Protein AF-A0A9D5THK0-F1 (afdb_monomer_lite)

Radius of gyration: 25.22 Å; chains: 1; bounding box: 53×52×75 Å

Secondary structure (DSSP, 8-state):
-HHHHHHHHHHHHHHHHHHHHHHHHHHHTT--SGGGGHHHHHHHHHHHHHHHHHHHHHHHH-TTT----HHHHHHHHHHHHHHHHHHHHHHHHHSGGGGGGHHHHHTTTTHHHHHHHHHHHHHHHHHHHH----HHHHHHHHHHHHHHHHHHHHHHHHH-TT-S--------HHHHHHHTT---HHHHHHHHHHTTTHHHHHHHHHHHHHHTT-TTSPPPPHHHHHHHHHHSTTHHHHHHHHHHHHHHHHHHHTT----HHHHHHHHHHH-TTHHHHHHHHHHHHHHHHHHHT--

Structure (mmCIF, N/CA/C/O backbone):
data_AF-A0A9D5THK0-F1
#
_entry.id   AF-A0A9D5THK0-F1
#
loop_
_atom_site.group_PDB
_atom_site.id
_atom_site.type_symbol
_atom_site.label_atom_id
_atom_site.label_alt_id
_atom_site.label_comp_id
_atom_site.label_asym_id
_atom_site.label_entity_id
_atom_site.label_seq_id
_atom_site.pdbx_PDB_ins_code
_atom_site.Cartn_x
_atom_site.Cartn_y
_atom_site.Cartn_z
_atom_site.occupancy
_atom_site.B_iso_or_equiv
_atom_site.auth_seq_id
_atom_site.auth_comp_id
_atom_site.auth_asym_id
_atom_site.auth_atom_id
_atom_site.pdbx_PDB_model_num
ATOM 1 N N . MET A 1 1 ? 13.108 4.521 -34.875 1.00 54.56 1 MET A N 1
ATOM 2 C CA . MET A 1 1 ? 13.861 4.099 -33.672 1.00 54.56 1 MET A CA 1
ATOM 3 C C . MET A 1 1 ? 13.001 4.170 -32.407 1.00 54.56 1 MET A C 1
ATOM 5 O O . MET A 1 1 ? 12.789 3.130 -31.804 1.00 54.56 1 MET A O 1
ATOM 9 N N . VAL A 1 2 ? 12.388 5.316 -32.071 1.00 54.50 2 VAL A N 1
ATOM 10 C CA . VAL A 1 2 ? 11.463 5.472 -30.917 1.00 54.50 2 VAL A CA 1
ATOM 11 C C . VAL A 1 2 ? 10.305 4.452 -30.901 1.00 54.50 2 VAL A C 1
ATOM 13 O O . VAL A 1 2 ? 10.027 3.862 -29.862 1.00 54.50 2 VAL A O 1
ATOM 16 N N . MET A 1 3 ? 9.694 4.150 -32.057 1.00 49.72 3 MET A N 1
ATOM 17 C CA . MET A 1 3 ? 8.620 3.142 -32.155 1.00 49.72 3 MET A CA 1
ATOM 18 C C . MET A 1 3 ? 9.043 1.727 -31.713 1.00 49.72 3 MET A C 1
ATOM 20 O O . MET A 1 3 ? 8.230 1.003 -31.149 1.00 49.72 3 MET A O 1
ATOM 24 N N . VAL A 1 4 ? 10.308 1.336 -31.916 1.00 59.03 4 VAL A N 1
ATOM 25 C CA . VAL A 1 4 ? 10.814 0.008 -31.515 1.00 59.03 4 VAL A CA 1
ATOM 26 C C . VAL A 1 4 ? 10.937 -0.087 -29.993 1.00 59.03 4 VAL A C 1
ATOM 28 O O . VAL A 1 4 ? 10.596 -1.115 -29.416 1.00 59.03 4 VAL A O 1
ATOM 31 N N . TYR A 1 5 ? 11.352 0.995 -29.329 1.00 56.53 5 TYR A N 1
ATOM 32 C CA . TYR A 1 5 ? 11.448 1.037 -27.868 1.00 56.53 5 TYR A CA 1
ATOM 33 C C . TYR A 1 5 ? 10.076 1.100 -27.190 1.00 56.53 5 TYR A C 1
ATOM 35 O O . TYR A 1 5 ? 9.862 0.401 -26.203 1.00 56.53 5 TYR A O 1
ATOM 43 N N . LEU A 1 6 ? 9.123 1.853 -27.753 1.00 57.19 6 LEU A N 1
ATOM 44 C CA . LEU A 1 6 ? 7.732 1.854 -27.278 1.00 57.19 6 LEU A CA 1
ATOM 45 C C . LEU A 1 6 ? 7.084 0.469 -27.431 1.00 57.19 6 LEU A C 1
ATOM 47 O O . LEU A 1 6 ? 6.400 -0.002 -26.523 1.00 57.19 6 LEU A O 1
ATOM 51 N N . PHE A 1 7 ? 7.353 -0.220 -28.544 1.00 55.78 7 PHE A N 1
ATOM 52 C CA . PHE A 1 7 ? 6.890 -1.589 -28.765 1.00 55.78 7 PHE A CA 1
ATOM 53 C C . PHE A 1 7 ? 7.523 -2.582 -27.776 1.00 55.78 7 PHE A C 1
ATOM 55 O O . PHE A 1 7 ? 6.827 -3.427 -27.219 1.00 55.78 7 PHE A O 1
ATOM 62 N N . GLN A 1 8 ? 8.821 -2.459 -27.485 1.00 58.62 8 GLN A N 1
ATOM 63 C CA . GLN A 1 8 ? 9.485 -3.303 -26.486 1.00 58.62 8 GLN A CA 1
ATOM 64 C C . GLN A 1 8 ? 8.979 -3.066 -25.057 1.00 58.62 8 GLN A C 1
ATOM 66 O O . GLN A 1 8 ? 8.838 -4.039 -24.318 1.00 58.62 8 GLN A O 1
ATOM 71 N N . PHE A 1 9 ? 8.668 -1.819 -24.687 1.00 62.22 9 PHE A N 1
ATOM 72 C CA . PHE A 1 9 ? 8.036 -1.494 -23.402 1.00 62.22 9 PHE A CA 1
ATOM 73 C C . PHE A 1 9 ? 6.622 -2.085 -23.312 1.00 62.22 9 PHE A C 1
ATOM 75 O O . PHE A 1 9 ? 6.209 -2.582 -22.273 1.00 62.22 9 PHE A O 1
ATOM 82 N N . SER A 1 10 ? 5.887 -2.134 -24.427 1.00 72.19 10 SER A N 1
ATOM 83 C CA . SER A 1 10 ? 4.596 -2.828 -24.462 1.00 72.19 10 SER A CA 1
ATOM 84 C C . SER A 1 10 ? 4.741 -4.326 -24.161 1.00 72.19 10 SER A C 1
ATOM 86 O O . SER A 1 10 ? 3.952 -4.869 -23.392 1.00 72.19 10 SER A O 1
ATOM 88 N N . VAL A 1 11 ? 5.763 -4.997 -24.705 1.00 81.31 11 VAL A N 1
ATOM 89 C CA . VAL A 1 11 ? 5.981 -6.437 -24.478 1.00 81.31 11 VAL A CA 1
ATOM 90 C C . VAL A 1 11 ? 6.329 -6.749 -23.017 1.00 81.31 11 VAL A C 1
ATOM 92 O O . VAL A 1 11 ? 5.812 -7.733 -22.484 1.00 81.31 11 VAL A O 1
ATOM 95 N N . SER A 1 12 ? 7.161 -5.940 -22.348 1.00 83.56 12 SER A N 1
ATOM 96 C CA . SER A 1 12 ? 7.488 -6.169 -20.931 1.00 83.56 12 SER A CA 1
ATOM 97 C C . SER A 1 12 ? 6.256 -6.062 -20.031 1.00 83.56 12 SER A C 1
ATOM 99 O O . SER A 1 12 ? 6.062 -6.921 -19.168 1.00 83.56 12 SER A O 1
ATOM 101 N N . GLU A 1 13 ? 5.365 -5.104 -20.291 1.00 83.75 13 GLU A N 1
ATOM 102 C CA . GLU A 1 13 ? 4.105 -4.956 -19.549 1.00 83.75 13 GLU A CA 1
ATOM 103 C C . GLU A 1 13 ? 3.165 -6.160 -19.741 1.00 83.75 13 GLU A C 1
ATOM 105 O O . GLU A 1 13 ? 2.565 -6.636 -18.775 1.00 83.75 13 GLU A O 1
ATOM 110 N N . TRP A 1 14 ? 3.077 -6.724 -20.952 1.00 87.00 14 TRP A N 1
ATOM 111 C CA . TRP A 1 14 ? 2.282 -7.938 -21.198 1.00 87.00 14 TRP A CA 1
ATOM 112 C C . TRP A 1 14 ? 2.839 -9.167 -20.470 1.00 87.00 14 TRP A C 1
ATOM 114 O O . TRP A 1 14 ? 2.074 -9.951 -19.901 1.00 87.00 14 TRP A O 1
ATOM 124 N N . ILE A 1 15 ? 4.166 -9.334 -20.446 1.00 90.19 15 ILE A N 1
ATOM 125 C CA . ILE A 1 15 ? 4.815 -10.429 -19.705 1.00 90.19 15 ILE A CA 1
ATOM 126 C C . ILE A 1 15 ? 4.585 -10.253 -18.200 1.00 90.19 15 ILE A C 1
ATOM 128 O O . ILE A 1 15 ? 4.289 -11.222 -17.494 1.00 90.19 15 ILE A O 1
ATOM 132 N N . LEU A 1 16 ? 4.679 -9.020 -17.702 1.00 88.50 16 LEU A N 1
ATOM 133 C CA . LEU A 1 16 ? 4.430 -8.709 -16.300 1.00 88.50 16 LEU A CA 1
ATOM 134 C C . LEU A 1 16 ? 2.967 -8.973 -15.913 1.00 88.50 16 LEU A C 1
ATOM 136 O O . LEU A 1 16 ? 2.706 -9.570 -14.867 1.00 88.50 16 LEU A O 1
ATOM 140 N N . LEU A 1 17 ? 2.017 -8.599 -16.773 1.00 88.81 17 LEU A N 1
ATOM 141 C CA . LEU A 1 17 ? 0.603 -8.917 -16.591 1.00 88.81 17 LEU A CA 1
ATOM 142 C C . LEU A 1 17 ? 0.386 -10.432 -16.502 1.00 88.81 17 LEU A C 1
ATOM 144 O O . LEU A 1 17 ? -0.287 -10.899 -15.583 1.00 88.81 17 LEU A O 1
ATOM 148 N N . ALA A 1 18 ? 1.000 -11.209 -17.398 1.00 90.69 18 ALA A N 1
ATOM 149 C CA . ALA A 1 18 ? 0.927 -12.668 -17.355 1.00 90.69 18 ALA A CA 1
ATOM 150 C C . ALA A 1 18 ? 1.492 -13.236 -16.038 1.00 90.69 18 ALA A C 1
ATOM 152 O O . ALA A 1 18 ? 0.895 -14.141 -15.448 1.00 90.69 18 ALA A O 1
ATOM 153 N N . ALA A 1 19 ? 2.592 -12.672 -15.528 1.00 91.81 19 ALA A N 1
ATOM 154 C CA . ALA A 1 19 ? 3.149 -13.048 -14.231 1.00 91.81 19 ALA A CA 1
ATOM 155 C C . ALA A 1 19 ? 2.190 -12.731 -13.069 1.00 91.81 19 ALA A C 1
ATOM 157 O O . ALA A 1 19 ? 1.990 -13.582 -12.200 1.00 91.81 19 ALA A O 1
ATOM 158 N N . TYR A 1 20 ? 1.538 -11.563 -13.058 1.00 89.94 20 TYR A N 1
ATOM 159 C CA . TYR A 1 20 ? 0.539 -11.237 -12.033 1.00 89.94 20 TYR A CA 1
ATOM 160 C C . TYR A 1 20 ? -0.684 -12.144 -12.086 1.00 89.94 20 TYR A C 1
ATOM 162 O O . TYR A 1 20 ? -1.153 -12.592 -11.039 1.00 89.94 20 TYR A O 1
ATOM 170 N N . VAL A 1 21 ? -1.177 -12.454 -13.286 1.00 90.25 21 VAL A N 1
ATOM 171 C CA . VAL A 1 21 ? -2.283 -13.401 -13.466 1.00 90.25 21 VAL A CA 1
ATOM 172 C C . VAL A 1 21 ? -1.891 -14.770 -12.915 1.00 90.25 21 VAL A C 1
ATOM 174 O O . VAL A 1 21 ? -2.656 -15.362 -12.155 1.00 90.25 21 VAL A O 1
ATOM 177 N N . ALA A 1 22 ? -0.679 -15.249 -13.203 1.00 90.69 22 ALA A N 1
ATOM 178 C CA . ALA A 1 22 ? -0.185 -16.504 -12.647 1.00 90.69 22 ALA A CA 1
ATOM 179 C C . ALA A 1 22 ? -0.112 -16.475 -11.107 1.00 90.69 22 ALA A C 1
ATOM 181 O O . ALA A 1 22 ? -0.574 -17.417 -10.461 1.00 90.69 22 ALA A O 1
ATOM 182 N N . ILE A 1 23 ? 0.397 -15.390 -10.505 1.00 90.38 23 ILE A N 1
ATOM 183 C CA . ILE A 1 23 ? 0.421 -15.210 -9.039 1.00 90.38 23 ILE A CA 1
ATOM 184 C C . ILE A 1 23 ? -1.000 -15.252 -8.468 1.00 90.38 23 ILE A C 1
ATOM 186 O O . ILE A 1 23 ? -1.249 -15.964 -7.494 1.00 90.38 23 ILE A O 1
ATOM 190 N N . ALA A 1 24 ? -1.943 -14.539 -9.088 1.00 87.56 24 ALA A N 1
ATOM 191 C CA . ALA A 1 24 ? -3.339 -14.515 -8.662 1.00 87.56 24 ALA A CA 1
ATOM 192 C C . ALA A 1 24 ? -3.985 -15.908 -8.735 1.00 87.56 24 ALA A C 1
ATOM 194 O O . ALA A 1 24 ? -4.657 -16.326 -7.791 1.00 87.56 24 ALA A O 1
ATOM 195 N N . VAL A 1 25 ? -3.728 -16.668 -9.804 1.00 88.19 25 VAL A N 1
ATOM 196 C CA . VAL A 1 25 ? -4.203 -18.053 -9.945 1.00 88.19 25 VAL A CA 1
ATOM 197 C C . VAL A 1 25 ? -3.641 -18.939 -8.832 1.00 88.19 25 VAL A C 1
ATOM 199 O O . VAL A 1 25 ? -4.401 -19.662 -8.185 1.00 88.19 25 VAL A O 1
ATOM 202 N N . PHE A 1 26 ? -2.338 -18.864 -8.542 1.00 87.62 26 PHE A N 1
ATOM 203 C CA . PHE A 1 26 ? -1.749 -19.618 -7.427 1.00 87.62 26 PHE A CA 1
ATOM 204 C C . PHE A 1 26 ? -2.341 -19.219 -6.069 1.00 87.62 26 PHE A C 1
ATOM 206 O O . PHE A 1 26 ? -2.563 -20.093 -5.223 1.00 87.62 26 PHE A O 1
ATOM 213 N N . ALA A 1 27 ? -2.649 -17.933 -5.878 1.00 84.75 27 ALA A N 1
ATOM 214 C CA . ALA A 1 27 ? -3.290 -17.428 -4.670 1.00 84.75 27 ALA A CA 1
ATOM 215 C C . ALA A 1 27 ? -4.709 -17.971 -4.477 1.00 84.75 27 ALA A C 1
ATOM 217 O O . ALA A 1 27 ? -5.031 -18.455 -3.387 1.00 84.75 27 ALA A O 1
ATOM 218 N N . ILE A 1 28 ? -5.520 -17.976 -5.537 1.00 85.81 28 ILE A N 1
ATOM 219 C CA . ILE A 1 28 ? -6.891 -18.510 -5.529 1.00 85.81 28 ILE A CA 1
ATOM 220 C C . ILE A 1 28 ? -6.884 -20.021 -5.280 1.00 85.81 28 ILE A C 1
ATOM 222 O O . ILE A 1 28 ? -7.633 -20.519 -4.439 1.00 85.81 28 ILE A O 1
ATOM 226 N N . LEU A 1 29 ? -5.997 -20.751 -5.959 1.00 86.06 29 LEU A N 1
ATOM 227 C CA . LEU A 1 29 ? -5.878 -22.204 -5.815 1.00 86.06 29 LEU A CA 1
ATOM 228 C C . LEU A 1 29 ? -5.220 -22.632 -4.495 1.00 86.06 29 LEU A C 1
ATOM 230 O O . LEU A 1 29 ? -5.119 -23.829 -4.229 1.00 86.06 29 LEU A O 1
ATOM 234 N N . LYS A 1 30 ? -4.731 -21.678 -3.688 1.00 82.44 30 LYS A N 1
ATOM 235 C CA . LYS A 1 30 ? -3.976 -21.910 -2.445 1.00 82.44 30 LYS A CA 1
ATOM 236 C C . LYS A 1 30 ? -2.810 -22.903 -2.614 1.00 82.44 30 LYS A C 1
ATOM 238 O O . LYS A 1 30 ? -2.399 -23.541 -1.646 1.00 82.44 30 LYS A O 1
ATOM 243 N N . LYS A 1 31 ? -2.250 -23.021 -3.825 1.00 79.50 31 LYS A N 1
ATOM 244 C CA . LYS A 1 31 ? -1.121 -23.917 -4.132 1.00 79.50 31 LYS A CA 1
ATOM 245 C C . LYS A 1 31 ? 0.197 -23.246 -3.743 1.00 79.50 31 LYS A C 1
ATOM 247 O O . LYS A 1 31 ? 0.499 -22.146 -4.202 1.00 79.50 31 LYS A O 1
ATOM 252 N N . ARG A 1 32 ? 0.983 -23.919 -2.897 1.00 75.69 32 ARG A N 1
ATOM 253 C CA . ARG A 1 32 ? 2.193 -23.374 -2.252 1.00 75.69 32 ARG A CA 1
ATOM 254 C C . ARG A 1 32 ? 3.381 -24.304 -2.476 1.00 75.69 32 ARG A C 1
ATOM 256 O O . ARG A 1 32 ? 3.904 -24.896 -1.539 1.00 75.69 32 ARG A O 1
ATOM 263 N N . ASN A 1 33 ? 3.754 -24.451 -3.742 1.00 82.62 33 ASN A N 1
ATOM 264 C CA . ASN A 1 33 ? 4.839 -25.331 -4.163 1.00 82.62 33 ASN A CA 1
ATOM 265 C C . ASN A 1 33 ? 6.002 -24.491 -4.699 1.00 82.62 33 ASN A C 1
ATOM 267 O O . ASN A 1 33 ? 5.841 -23.306 -4.984 1.00 82.62 33 ASN A O 1
ATOM 271 N N . VAL A 1 34 ? 7.147 -25.129 -4.941 1.00 83.88 34 VAL A N 1
ATOM 272 C CA . VAL A 1 34 ? 8.325 -24.484 -5.548 1.00 83.88 34 VAL A CA 1
ATOM 273 C C . VAL A 1 34 ? 7.976 -23.784 -6.876 1.00 83.88 34 VAL A C 1
ATOM 275 O O . VAL A 1 34 ? 8.489 -22.709 -7.168 1.00 83.88 34 VAL A O 1
ATOM 278 N N . TYR A 1 35 ? 7.019 -24.321 -7.642 1.00 86.44 35 TYR A N 1
ATOM 279 C CA . TYR A 1 35 ? 6.537 -23.719 -8.894 1.00 86.44 35 TYR A CA 1
ATOM 280 C C . TYR A 1 35 ? 5.874 -22.343 -8.722 1.00 86.44 35 TYR A C 1
ATOM 282 O O . TYR A 1 35 ? 5.870 -21.551 -9.662 1.00 86.44 35 TYR A O 1
ATOM 290 N N . THR A 1 36 ? 5.358 -22.024 -7.531 1.00 86.69 36 THR A N 1
ATOM 291 C CA . THR A 1 36 ? 4.746 -20.721 -7.233 1.00 86.69 36 THR A CA 1
ATOM 292 C C . THR A 1 36 ? 5.778 -19.587 -7.287 1.00 86.69 36 THR A C 1
ATOM 294 O O . THR A 1 36 ? 5.393 -18.440 -7.467 1.00 86.69 36 THR A O 1
ATOM 297 N N . VAL A 1 37 ? 7.082 -19.888 -7.198 1.00 90.25 37 VAL A N 1
ATOM 298 C CA . VAL A 1 37 ? 8.187 -18.912 -7.276 1.00 90.25 37 VAL A CA 1
ATOM 299 C C . VAL A 1 37 ? 8.436 -18.417 -8.708 1.00 90.25 37 VAL A C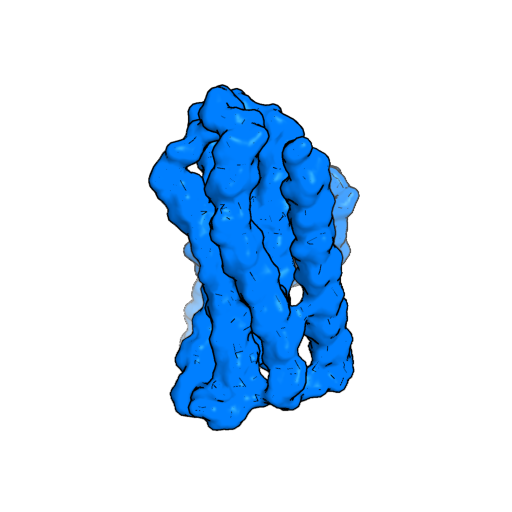 1
ATOM 301 O O . VAL A 1 37 ? 8.860 -17.279 -8.902 1.00 90.25 37 VAL A O 1
ATOM 304 N N . ILE A 1 38 ? 8.138 -19.236 -9.720 1.00 91.50 38 ILE A N 1
ATOM 305 C CA . ILE A 1 38 ? 8.418 -18.945 -11.136 1.00 91.50 38 ILE A CA 1
ATOM 306 C C . ILE A 1 38 ? 7.853 -17.588 -11.590 1.00 91.50 38 ILE A C 1
ATOM 308 O O . ILE A 1 38 ? 8.626 -16.788 -12.119 1.00 91.50 38 ILE A O 1
ATOM 312 N N . PRO A 1 39 ? 6.564 -17.257 -11.378 1.00 92.81 39 PRO A N 1
ATOM 313 C CA . PRO A 1 39 ? 6.044 -15.969 -11.828 1.00 92.81 39 PRO A CA 1
ATOM 314 C C . PRO A 1 39 ? 6.669 -14.771 -11.093 1.00 92.81 39 PRO A C 1
ATOM 316 O O . PRO A 1 39 ? 6.817 -13.710 -11.693 1.00 92.81 39 PRO A O 1
ATOM 319 N N . PHE A 1 40 ? 7.123 -14.930 -9.843 1.00 93.38 40 PHE A N 1
ATOM 320 C CA . PHE A 1 40 ? 7.887 -13.884 -9.151 1.00 93.38 40 PHE A CA 1
ATOM 321 C C . PHE A 1 40 ? 9.264 -13.675 -9.784 1.00 93.38 40 PHE A C 1
ATOM 323 O O . PHE A 1 40 ? 9.709 -12.536 -9.917 1.00 93.38 40 PHE A O 1
ATOM 330 N N . ALA A 1 41 ? 9.924 -14.759 -10.202 1.00 93.69 41 ALA A N 1
ATOM 331 C CA . ALA A 1 41 ? 11.218 -14.688 -10.873 1.00 93.69 41 ALA A CA 1
ATOM 332 C C . ALA A 1 41 ? 11.096 -13.992 -12.234 1.00 93.69 41 ALA A C 1
ATOM 334 O O . ALA A 1 41 ? 11.905 -13.122 -12.551 1.00 93.69 41 ALA A O 1
ATOM 335 N N . VAL A 1 42 ? 10.042 -14.311 -12.994 1.00 94.06 42 VAL A N 1
ATOM 336 C CA . VAL A 1 42 ? 9.722 -13.632 -14.258 1.00 94.06 42 VAL A CA 1
ATOM 337 C C . VAL A 1 42 ? 9.470 -12.142 -14.022 1.00 94.06 42 VAL A C 1
ATOM 339 O O . VAL A 1 42 ? 10.088 -11.316 -14.688 1.00 94.06 42 VAL A O 1
ATOM 342 N N . ALA A 1 43 ? 8.630 -11.778 -13.047 1.00 92.69 43 ALA A N 1
ATOM 343 C CA . ALA A 1 43 ? 8.337 -10.376 -12.748 1.00 92.69 43 ALA A CA 1
ATOM 344 C C . ALA A 1 43 ? 9.593 -9.586 -12.335 1.00 92.69 43 ALA A C 1
ATOM 346 O O . ALA A 1 43 ? 9.799 -8.470 -12.808 1.00 92.69 43 ALA A O 1
ATOM 347 N N . ALA A 1 44 ? 10.460 -10.168 -11.500 1.00 93.62 44 ALA A N 1
ATOM 348 C CA . ALA A 1 44 ? 11.724 -9.543 -11.114 1.00 93.62 44 ALA A CA 1
ATOM 349 C C . ALA A 1 44 ? 12.668 -9.364 -12.309 1.00 93.62 44 ALA A C 1
ATOM 351 O O . ALA A 1 44 ? 13.223 -8.281 -12.491 1.00 93.62 44 ALA A O 1
ATOM 352 N N . LEU A 1 45 ? 12.804 -10.390 -13.155 1.00 93.75 45 LEU A N 1
ATOM 353 C CA . LEU A 1 45 ? 13.656 -10.334 -14.340 1.00 93.75 45 LEU A CA 1
ATOM 354 C C . LEU A 1 45 ? 13.199 -9.245 -15.317 1.00 93.75 45 LEU A C 1
ATOM 356 O O . LEU A 1 45 ? 14.029 -8.474 -15.790 1.00 93.75 45 LEU A O 1
ATOM 360 N N . VAL A 1 46 ? 11.892 -9.148 -15.578 1.00 91.94 46 VAL A N 1
ATOM 361 C CA . VAL A 1 46 ? 11.326 -8.111 -16.456 1.00 91.94 46 VAL A CA 1
ATOM 362 C C . VAL A 1 46 ? 11.697 -6.716 -15.951 1.00 91.94 46 VAL A C 1
ATOM 364 O O . VAL A 1 46 ? 12.234 -5.917 -16.713 1.00 91.94 46 VAL A O 1
ATOM 367 N N . ARG A 1 47 ? 11.525 -6.447 -14.651 1.00 90.56 47 ARG A N 1
ATOM 368 C CA . ARG A 1 47 ? 11.849 -5.134 -14.068 1.00 90.56 47 ARG A CA 1
ATOM 369 C C . ARG A 1 47 ? 13.341 -4.815 -14.079 1.00 90.56 47 ARG A C 1
ATOM 371 O O . ARG A 1 47 ? 13.707 -3.657 -14.253 1.00 90.56 47 ARG A O 1
ATOM 378 N N . VAL A 1 48 ? 14.204 -5.819 -13.917 1.00 91.31 48 VAL A N 1
ATOM 379 C CA . VAL A 1 48 ? 15.658 -5.648 -14.073 1.00 91.31 48 VAL A CA 1
ATOM 380 C C . VAL A 1 48 ? 16.001 -5.289 -15.520 1.00 91.31 48 VAL A C 1
ATOM 382 O O . VAL A 1 48 ? 16.768 -4.357 -15.750 1.00 91.31 48 VAL A O 1
ATOM 385 N N . VAL A 1 49 ? 15.407 -5.979 -16.496 1.00 89.56 49 VAL A N 1
ATOM 386 C CA . VAL A 1 49 ? 15.610 -5.683 -17.922 1.00 89.56 49 VAL A CA 1
ATOM 387 C C . VAL A 1 49 ? 15.125 -4.274 -18.268 1.00 89.56 49 VAL A C 1
ATOM 389 O O . VAL A 1 49 ? 15.840 -3.548 -18.959 1.00 89.56 49 VAL A O 1
ATOM 392 N N . ASP A 1 50 ? 13.963 -3.859 -17.761 1.00 86.31 50 ASP A N 1
ATOM 393 C CA . ASP A 1 50 ? 13.439 -2.505 -17.970 1.00 86.31 50 ASP A CA 1
ATOM 394 C C . ASP A 1 50 ? 14.372 -1.440 -17.370 1.00 86.31 50 ASP A C 1
ATOM 396 O O . ASP A 1 50 ? 14.684 -0.453 -18.038 1.00 86.31 50 ASP A O 1
ATOM 400 N N . ALA A 1 51 ? 14.898 -1.666 -16.161 1.00 86.25 51 ALA A N 1
ATOM 401 C CA . ALA A 1 51 ? 15.847 -0.754 -15.520 1.00 86.25 51 ALA A CA 1
ATOM 402 C C . ALA A 1 51 ? 17.160 -0.613 -16.313 1.00 86.25 51 ALA A C 1
ATOM 404 O O . ALA A 1 51 ? 17.690 0.489 -16.437 1.00 86.25 51 ALA A O 1
ATOM 405 N N . VAL A 1 52 ? 17.666 -1.703 -16.902 1.00 86.06 52 VAL A N 1
ATOM 406 C CA . VAL A 1 52 ? 18.870 -1.677 -17.757 1.00 86.06 52 VAL A CA 1
ATOM 407 C C . VAL A 1 52 ? 18.604 -0.982 -19.096 1.00 86.06 52 VAL A C 1
ATOM 409 O O . VAL A 1 52 ? 19.497 -0.347 -19.656 1.00 86.06 52 VAL A O 1
ATOM 412 N N . ARG A 1 53 ? 17.383 -1.087 -19.631 1.00 83.25 53 ARG A N 1
ATOM 413 C CA . ARG A 1 53 ? 16.993 -0.455 -20.902 1.00 83.25 53 ARG A CA 1
ATOM 414 C C . ARG A 1 53 ? 16.652 1.025 -20.762 1.00 83.25 53 ARG A C 1
ATOM 416 O O . ARG A 1 53 ? 16.741 1.750 -21.752 1.00 83.25 53 ARG A O 1
ATOM 423 N N . TRP A 1 54 ? 16.287 1.477 -19.567 1.00 81.00 54 TRP A N 1
ATOM 424 C CA . TRP A 1 54 ? 15.864 2.851 -19.302 1.00 81.00 54 TRP A CA 1
ATOM 425 C C . TRP A 1 54 ? 16.884 3.927 -19.749 1.00 81.00 54 TRP A C 1
ATOM 427 O O . TRP A 1 54 ? 16.478 4.838 -20.474 1.00 81.00 54 TRP A O 1
ATOM 437 N N . PRO A 1 55 ? 18.204 3.809 -19.480 1.00 77.25 55 PRO A N 1
ATOM 438 C CA . PRO A 1 55 ? 19.192 4.776 -19.974 1.00 77.25 55 PRO A CA 1
ATOM 439 C C . PRO A 1 55 ? 19.303 4.797 -21.505 1.00 77.25 55 PRO A C 1
ATOM 441 O O . PRO A 1 55 ? 19.480 5.850 -22.113 1.00 77.25 55 PRO A O 1
ATOM 444 N N . ILE A 1 56 ? 19.171 3.627 -22.142 1.00 76.69 56 ILE A N 1
ATOM 445 C CA . ILE A 1 56 ? 19.223 3.489 -23.604 1.00 76.69 56 ILE A CA 1
ATOM 446 C C . ILE A 1 56 ? 18.005 4.173 -24.229 1.00 76.69 56 ILE A C 1
ATOM 448 O O . ILE A 1 56 ? 18.128 4.846 -25.249 1.00 76.69 56 ILE A O 1
ATOM 452 N N . PHE A 1 57 ? 16.828 4.025 -23.623 1.00 74.75 57 PHE A N 1
ATOM 453 C CA . PHE A 1 57 ? 15.622 4.720 -24.060 1.00 74.75 57 PHE A CA 1
ATOM 454 C C . PHE A 1 57 ? 15.802 6.243 -24.008 1.00 74.75 57 PHE A C 1
ATOM 456 O O . PHE A 1 57 ? 15.555 6.915 -25.008 1.00 74.75 57 PHE A O 1
ATOM 463 N N . LEU A 1 58 ? 16.308 6.772 -22.892 1.00 70.19 58 LEU A N 1
ATOM 464 C CA . LEU A 1 58 ? 16.551 8.207 -22.728 1.00 70.19 58 LEU A CA 1
ATOM 465 C C . LEU A 1 58 ? 17.537 8.764 -23.756 1.00 70.19 58 LEU A C 1
ATOM 467 O O . LEU A 1 58 ? 17.262 9.789 -24.378 1.00 70.19 58 LEU A O 1
ATOM 471 N N . ALA A 1 59 ? 18.634 8.047 -24.012 1.00 70.50 59 ALA A N 1
ATOM 472 C CA . ALA A 1 59 ? 19.613 8.445 -25.020 1.00 70.50 59 ALA A CA 1
ATOM 473 C C . ALA A 1 59 ? 19.008 8.561 -26.434 1.00 70.50 59 ALA A C 1
ATOM 475 O O . ALA A 1 59 ? 19.482 9.361 -27.237 1.00 70.50 59 ALA A O 1
ATOM 476 N N . ASN A 1 60 ? 17.949 7.799 -26.732 1.00 70.50 60 ASN A N 1
ATOM 477 C CA . ASN A 1 60 ? 17.277 7.791 -28.034 1.00 70.50 60 ASN A CA 1
ATOM 478 C C . ASN A 1 60 ? 16.110 8.783 -28.159 1.00 70.50 60 ASN A C 1
ATOM 480 O O . ASN A 1 60 ? 15.703 9.091 -29.279 1.00 70.50 60 ASN A O 1
ATOM 484 N N . VAL A 1 61 ? 15.544 9.251 -27.042 1.00 66.69 61 VAL A N 1
ATOM 485 C CA . VAL A 1 61 ? 14.469 10.264 -27.021 1.00 66.69 61 VAL A CA 1
ATOM 486 C C . VAL A 1 61 ? 15.037 11.691 -27.070 1.00 66.69 61 VAL A C 1
ATOM 488 O O . VAL A 1 61 ? 14.327 12.616 -27.455 1.00 66.69 61 VAL A O 1
ATOM 491 N N . GLY A 1 62 ? 16.336 11.848 -26.799 1.00 57.12 62 GLY A N 1
ATOM 492 C CA . GLY A 1 62 ? 17.050 13.123 -26.822 1.00 57.12 62 GLY A CA 1
ATOM 493 C C . GLY A 1 62 ? 17.243 13.670 -25.409 1.00 57.12 62 GLY A C 1
ATOM 494 O O . GLY A 1 62 ? 16.282 13.855 -24.663 1.00 57.12 62 GLY A O 1
ATOM 495 N N . TRP A 1 63 ? 18.501 13.940 -25.048 1.00 55.31 63 TRP A N 1
ATOM 496 C CA . TRP A 1 63 ? 18.909 14.429 -23.722 1.00 55.31 63 TRP A CA 1
ATOM 497 C C . TRP A 1 63 ? 18.346 15.816 -23.373 1.00 55.31 63 TRP A C 1
ATOM 499 O O . TRP A 1 63 ? 18.299 16.177 -22.202 1.00 55.31 63 TRP A O 1
ATOM 509 N N . ASP A 1 64 ? 17.871 16.568 -24.368 1.00 52.72 64 ASP A N 1
ATOM 510 C CA . ASP A 1 64 ? 17.325 17.916 -24.181 1.00 52.72 64 ASP A CA 1
ATOM 511 C C . ASP A 1 64 ? 15.922 17.925 -23.541 1.00 52.72 64 ASP A C 1
ATOM 513 O O . ASP A 1 64 ? 15.448 18.976 -23.113 1.00 52.72 64 ASP A O 1
ATOM 517 N N . ILE A 1 65 ? 15.254 16.764 -23.451 1.00 53.81 65 ILE A N 1
ATOM 518 C CA . ILE A 1 65 ? 13.875 16.639 -22.940 1.00 53.81 65 ILE A CA 1
ATOM 519 C C . ILE A 1 65 ? 13.838 16.144 -21.481 1.00 53.81 65 ILE A C 1
ATOM 521 O O . ILE A 1 65 ? 12.897 16.459 -20.754 1.00 53.81 65 ILE A O 1
ATOM 525 N N . VAL A 1 66 ? 14.846 15.388 -21.021 1.00 56.84 66 VAL A N 1
ATOM 526 C CA . VAL A 1 66 ? 14.834 14.736 -19.697 1.00 56.84 66 VAL A CA 1
ATOM 527 C C . VAL A 1 66 ? 16.137 15.007 -18.948 1.00 56.84 66 VAL A C 1
ATOM 529 O O . VAL A 1 66 ? 17.203 14.522 -19.324 1.00 56.84 66 VAL A O 1
ATOM 532 N N . ARG A 1 67 ? 16.052 15.770 -17.852 1.00 60.69 67 ARG A N 1
ATOM 533 C CA . ARG A 1 67 ? 17.173 15.984 -16.929 1.00 60.69 67 ARG A CA 1
ATOM 534 C C . ARG A 1 67 ? 17.380 14.724 -16.086 1.00 60.69 67 ARG A C 1
ATOM 536 O O . ARG A 1 67 ? 16.685 14.536 -15.096 1.00 60.69 67 ARG A O 1
ATOM 543 N N . VAL A 1 68 ? 18.357 13.906 -16.466 1.00 65.75 68 VAL A N 1
ATOM 544 C CA . VAL A 1 68 ? 18.765 12.733 -15.683 1.00 65.75 68 VAL A CA 1
ATOM 545 C C . VAL A 1 68 ? 19.722 13.174 -14.584 1.00 65.75 68 VAL A C 1
ATOM 547 O O . VAL A 1 68 ? 20.875 13.516 -14.855 1.00 65.75 68 VAL A O 1
ATOM 550 N N . ASP A 1 69 ? 19.256 13.170 -13.342 1.00 72.38 69 ASP A N 1
ATOM 551 C CA . ASP A 1 69 ? 20.096 13.384 -12.169 1.00 72.38 69 ASP A CA 1
ATOM 552 C C . ASP A 1 69 ? 20.345 12.074 -11.399 1.00 72.38 69 ASP A C 1
ATOM 554 O O . ASP A 1 69 ? 19.752 11.023 -11.657 1.00 72.38 69 ASP A O 1
ATOM 558 N N . VAL A 1 70 ? 21.278 12.119 -10.443 1.00 76.06 70 VAL A N 1
ATOM 559 C CA . VAL A 1 70 ? 21.633 10.956 -9.609 1.00 76.06 70 VAL A CA 1
ATOM 560 C C . VAL A 1 70 ? 20.415 10.434 -8.837 1.00 76.06 70 VAL A C 1
ATOM 562 O O . VAL A 1 70 ? 20.307 9.235 -8.582 1.00 76.06 70 VAL A O 1
ATOM 565 N N . VAL A 1 71 ? 19.482 11.320 -8.481 1.00 75.62 71 VAL A N 1
ATOM 566 C CA . VAL A 1 71 ? 18.257 10.966 -7.759 1.00 75.62 71 VAL A CA 1
ATOM 567 C C . VAL A 1 71 ? 17.349 10.115 -8.642 1.00 75.62 71 VAL A C 1
ATOM 569 O O . VAL A 1 71 ? 16.834 9.097 -8.177 1.00 75.62 71 VAL A O 1
ATOM 572 N N . GLU A 1 72 ? 17.189 10.473 -9.913 1.00 75.44 72 GLU A N 1
ATOM 573 C CA . GLU A 1 72 ? 16.381 9.717 -10.861 1.00 75.44 72 GLU A CA 1
ATOM 574 C C . GLU A 1 72 ? 16.934 8.309 -11.091 1.00 75.44 72 GLU A C 1
ATOM 576 O O . GLU A 1 72 ? 16.187 7.334 -10.989 1.00 75.44 72 GLU A O 1
ATOM 581 N N . VAL A 1 73 ? 18.250 8.181 -11.277 1.00 80.12 73 VAL A N 1
ATOM 582 C CA . VAL A 1 73 ? 18.903 6.869 -11.403 1.00 80.12 73 VAL A CA 1
ATOM 583 C C . VAL A 1 73 ? 18.675 6.024 -10.147 1.00 80.12 73 VAL A C 1
ATOM 585 O O . VAL A 1 73 ? 18.286 4.859 -10.244 1.00 80.12 73 VAL A O 1
ATOM 588 N N . CYS A 1 74 ? 18.855 6.607 -8.958 1.00 82.31 74 CYS A N 1
ATOM 589 C CA . CYS A 1 74 ? 18.612 5.910 -7.696 1.00 82.31 74 CYS A CA 1
ATOM 590 C C . CYS A 1 74 ? 17.163 5.420 -7.580 1.00 82.31 74 CYS A C 1
ATOM 592 O O . CYS A 1 74 ? 16.940 4.274 -7.194 1.00 82.31 74 CYS A O 1
ATOM 594 N N . VAL A 1 75 ? 16.181 6.250 -7.940 1.00 81.31 75 VAL A N 1
ATOM 595 C CA . VAL A 1 75 ? 14.753 5.906 -7.851 1.00 81.31 75 VAL A CA 1
ATOM 596 C C . VAL A 1 75 ? 14.368 4.815 -8.850 1.00 81.31 75 VAL A C 1
ATOM 598 O O . VAL A 1 75 ? 13.643 3.888 -8.481 1.00 81.31 75 VAL A O 1
ATOM 601 N N . VAL A 1 76 ? 14.900 4.856 -10.073 1.00 81.56 76 VAL A N 1
ATOM 602 C CA . VAL A 1 76 ? 14.689 3.798 -11.076 1.00 81.56 76 VAL A CA 1
ATOM 603 C C . VAL A 1 76 ? 15.211 2.450 -10.573 1.00 81.56 76 VAL A C 1
ATOM 605 O O . VAL A 1 76 ? 14.561 1.428 -10.787 1.00 81.56 76 VAL A O 1
ATOM 608 N N . LEU A 1 77 ? 16.331 2.431 -9.843 1.00 87.12 77 LEU A N 1
ATOM 609 C CA . LEU A 1 77 ? 16.905 1.207 -9.269 1.00 87.12 77 LEU A CA 1
ATOM 610 C C . LEU A 1 77 ? 16.111 0.644 -8.076 1.00 87.12 77 LEU A C 1
ATOM 612 O O . LEU A 1 77 ? 16.195 -0.558 -7.805 1.00 87.12 77 LEU A O 1
ATOM 616 N N . LEU A 1 78 ? 15.293 1.454 -7.393 1.00 88.38 78 LEU A N 1
ATOM 617 C CA . LEU A 1 78 ? 14.413 0.959 -6.323 1.00 88.38 78 LEU A CA 1
ATOM 618 C C . LEU A 1 78 ? 13.339 0.008 -6.859 1.00 88.38 78 LEU A C 1
ATOM 620 O O . LEU A 1 78 ? 12.929 -0.919 -6.157 1.00 88.38 78 LEU A O 1
ATOM 624 N N . TYR A 1 79 ? 12.908 0.203 -8.107 1.00 85.38 79 TYR A N 1
ATOM 625 C CA . TYR A 1 79 ? 11.889 -0.632 -8.731 1.00 85.38 79 TYR A CA 1
ATOM 626 C C . TYR A 1 79 ? 12.314 -2.095 -8.872 1.00 85.38 79 TYR A C 1
ATOM 628 O O . TYR A 1 79 ? 11.662 -2.939 -8.267 1.00 85.38 79 TYR A O 1
ATOM 636 N N . PRO A 1 80 ? 13.392 -2.461 -9.590 1.00 90.31 80 PRO A N 1
ATOM 637 C CA . PRO A 1 80 ? 13.822 -3.855 -9.664 1.00 90.31 80 PRO A CA 1
ATOM 638 C C . PRO A 1 80 ? 14.153 -4.421 -8.279 1.00 90.31 80 PRO A C 1
ATOM 640 O O . PRO A 1 80 ? 13.835 -5.580 -8.010 1.00 90.31 80 PRO A O 1
ATOM 643 N N . LEU A 1 81 ? 14.694 -3.604 -7.368 1.00 92.00 81 LEU A N 1
ATOM 644 C CA . LEU A 1 81 ? 14.973 -4.021 -5.996 1.00 92.00 81 LEU A CA 1
ATOM 645 C C . LEU A 1 81 ? 13.701 -4.466 -5.255 1.00 92.00 81 LEU A C 1
ATOM 647 O O . LEU A 1 81 ? 13.718 -5.506 -4.598 1.00 92.00 81 LEU A O 1
ATOM 651 N N . ALA A 1 82 ? 12.582 -3.753 -5.417 1.00 92.06 82 ALA A N 1
ATOM 652 C CA . ALA A 1 82 ? 11.293 -4.143 -4.845 1.00 92.06 82 ALA A CA 1
ATOM 653 C C . ALA A 1 82 ? 10.866 -5.558 -5.276 1.00 92.06 82 ALA A C 1
ATOM 655 O O . ALA A 1 82 ? 10.450 -6.371 -4.445 1.00 92.06 82 ALA A O 1
ATOM 656 N N . TYR A 1 83 ? 11.012 -5.882 -6.563 1.00 93.19 83 TYR A N 1
ATOM 657 C CA . TYR A 1 83 ? 10.617 -7.184 -7.112 1.00 93.19 83 TYR A CA 1
ATOM 658 C C . TYR A 1 83 ? 11.609 -8.288 -6.747 1.00 93.19 83 TYR A C 1
ATOM 660 O O . TYR A 1 83 ? 11.193 -9.422 -6.516 1.00 93.19 83 TYR A O 1
ATOM 668 N N . ILE A 1 84 ? 12.898 -7.964 -6.616 1.00 93.19 84 ILE A N 1
ATOM 669 C CA . ILE A 1 84 ? 13.904 -8.887 -6.079 1.00 93.19 84 ILE A CA 1
ATOM 670 C C . ILE A 1 84 ? 13.581 -9.220 -4.617 1.00 93.19 84 ILE A C 1
ATOM 672 O O . ILE A 1 84 ? 13.565 -10.394 -4.250 1.00 93.19 84 ILE A O 1
ATOM 676 N N . CYS A 1 85 ? 13.250 -8.228 -3.785 1.00 91.62 85 CYS A N 1
ATOM 677 C CA . CYS A 1 85 ? 12.817 -8.469 -2.407 1.00 91.62 85 CYS A CA 1
ATOM 678 C C . CYS A 1 85 ? 11.559 -9.350 -2.350 1.00 91.62 85 CYS A C 1
ATOM 680 O O . CYS A 1 85 ? 11.479 -10.249 -1.512 1.00 91.62 85 CYS A O 1
ATOM 682 N N . LEU A 1 86 ? 10.600 -9.136 -3.257 1.00 92.81 86 LEU A N 1
ATOM 683 C CA . LEU A 1 86 ? 9.402 -9.969 -3.352 1.00 92.81 86 LEU A CA 1
ATOM 684 C C . LEU A 1 86 ? 9.729 -11.414 -3.764 1.00 92.81 86 LEU A C 1
ATOM 686 O O . LEU A 1 86 ? 9.184 -12.355 -3.187 1.00 92.81 86 LEU A O 1
ATOM 690 N N . LEU A 1 87 ? 10.640 -11.600 -4.722 1.00 93.19 87 LEU A N 1
ATOM 691 C CA . LEU A 1 87 ? 11.129 -12.916 -5.131 1.00 93.19 87 LEU A CA 1
ATOM 692 C C . LEU A 1 87 ? 11.818 -13.640 -3.970 1.00 93.19 87 LEU A C 1
ATOM 694 O O . LEU A 1 87 ? 11.534 -14.811 -3.729 1.00 93.19 87 LEU A O 1
ATOM 698 N N . LEU A 1 88 ? 12.690 -12.954 -3.231 1.00 90.69 88 LEU A N 1
ATOM 699 C CA . LEU A 1 88 ? 13.365 -13.524 -2.063 1.00 90.69 88 LEU A CA 1
ATOM 700 C C . LEU A 1 88 ? 12.357 -13.937 -0.984 1.00 90.69 88 LEU A C 1
ATOM 702 O O . LEU A 1 88 ? 12.466 -15.031 -0.431 1.00 90.69 88 LEU A O 1
ATOM 706 N N . LEU A 1 89 ? 11.341 -13.106 -0.734 1.00 90.06 89 LEU A N 1
ATOM 707 C CA . LEU A 1 89 ? 10.244 -13.433 0.176 1.00 90.06 89 LEU A CA 1
ATOM 708 C C . LEU A 1 89 ? 9.501 -14.702 -0.281 1.00 90.06 89 LEU A C 1
ATOM 710 O O . LEU A 1 89 ? 9.291 -15.611 0.524 1.00 90.06 89 LEU A O 1
ATOM 714 N N . ALA A 1 90 ? 9.163 -14.805 -1.570 1.00 89.56 90 ALA A N 1
ATOM 715 C CA . ALA A 1 90 ? 8.507 -15.983 -2.139 1.00 89.56 90 ALA A CA 1
ATOM 716 C C . ALA A 1 90 ? 9.389 -17.243 -2.067 1.00 89.56 90 ALA A C 1
ATOM 718 O O . ALA A 1 90 ? 8.902 -18.310 -1.693 1.00 89.56 90 ALA A O 1
ATOM 719 N N . MET A 1 91 ? 10.688 -17.123 -2.357 1.00 89.00 91 MET A N 1
ATOM 720 C CA . MET A 1 91 ? 11.658 -18.220 -2.260 1.00 89.00 91 MET A CA 1
ATOM 721 C C . MET A 1 91 ? 11.763 -18.765 -0.837 1.00 89.00 91 MET A C 1
ATOM 723 O O . MET A 1 91 ? 11.725 -19.976 -0.636 1.00 89.00 91 MET A O 1
ATOM 727 N N . VAL A 1 92 ? 11.871 -17.881 0.157 1.00 87.94 92 VAL A N 1
ATOM 728 C CA . VAL A 1 92 ? 11.977 -18.279 1.567 1.00 87.94 92 VAL A CA 1
ATOM 729 C C . VAL A 1 92 ? 10.712 -19.005 2.031 1.00 87.94 92 VAL A C 1
ATOM 731 O O . VAL A 1 92 ? 10.806 -19.959 2.801 1.00 87.94 92 VAL A O 1
ATOM 734 N N . GLN A 1 93 ? 9.533 -18.591 1.559 1.00 84.88 93 GLN A N 1
ATOM 735 C CA . GLN A 1 93 ? 8.257 -19.169 1.989 1.00 84.88 93 GLN A CA 1
ATOM 736 C C . GLN A 1 93 ? 7.920 -20.490 1.287 1.00 84.88 93 GLN A C 1
ATOM 738 O O . GLN A 1 93 ? 7.522 -21.451 1.955 1.00 84.88 93 GLN A O 1
ATOM 743 N N . PHE A 1 94 ? 8.107 -20.561 -0.034 1.00 85.50 94 PHE A N 1
ATOM 744 C CA . PHE A 1 94 ? 7.648 -21.682 -0.863 1.00 85.50 94 PHE A CA 1
ATOM 745 C C . PHE A 1 94 ? 8.723 -22.731 -1.180 1.00 85.50 94 PHE A C 1
ATOM 747 O O . PHE A 1 94 ? 8.396 -23.774 -1.749 1.00 85.50 94 PHE A O 1
ATOM 754 N N . THR A 1 95 ? 9.978 -22.505 -0.778 1.00 84.44 95 THR A N 1
ATOM 755 C CA . THR A 1 95 ? 11.094 -23.428 -1.031 1.00 84.44 95 THR A CA 1
ATOM 756 C C . THR A 1 95 ? 11.732 -23.897 0.287 1.00 84.44 95 THR A C 1
ATOM 758 O O . THR A 1 95 ? 11.881 -23.105 1.219 1.00 84.44 95 THR A O 1
ATOM 761 N N . PRO A 1 96 ? 12.155 -25.173 0.408 1.00 77.38 96 PRO A N 1
ATOM 762 C CA . PRO A 1 96 ? 12.790 -25.682 1.629 1.00 77.38 96 PRO A CA 1
ATOM 763 C C . PRO A 1 96 ? 14.209 -25.140 1.885 1.00 77.38 96 PRO A C 1
ATOM 765 O O . PRO A 1 96 ? 14.750 -25.374 2.958 1.00 77.38 96 PRO A O 1
ATOM 768 N N . LEU A 1 97 ? 14.807 -24.403 0.943 1.00 69.50 97 LEU A N 1
ATOM 769 C CA . LEU A 1 97 ? 16.217 -23.985 0.981 1.00 69.50 97 LEU A CA 1
ATOM 770 C C . LEU A 1 97 ? 16.579 -23.030 2.137 1.00 69.50 97 LEU A C 1
ATOM 772 O O . LEU A 1 97 ? 17.749 -22.947 2.490 1.00 69.50 97 LEU A O 1
ATOM 776 N N . LEU A 1 98 ? 15.619 -22.295 2.719 1.00 74.88 98 LEU A N 1
ATOM 777 C CA . LEU A 1 98 ? 15.894 -21.193 3.663 1.00 74.88 98 LEU A CA 1
ATOM 778 C C . LEU A 1 98 ? 14.922 -21.152 4.860 1.00 74.88 98 LEU A C 1
ATOM 780 O O . LEU A 1 98 ? 14.483 -20.083 5.289 1.00 74.88 98 LEU A O 1
ATOM 784 N N . GLN A 1 99 ? 14.574 -22.315 5.421 1.00 72.69 99 GLN A N 1
ATOM 785 C CA . GLN A 1 99 ? 13.580 -22.414 6.503 1.00 72.69 99 GLN A CA 1
ATOM 786 C C . GLN A 1 99 ? 13.936 -21.589 7.755 1.00 72.69 99 GLN A C 1
ATOM 788 O O . GLN A 1 99 ? 13.044 -20.981 8.342 1.00 72.69 99 GLN A O 1
ATOM 793 N N . GLY A 1 100 ? 15.222 -21.490 8.114 1.00 75.94 100 GLY A N 1
ATOM 794 C CA . GLY A 1 100 ? 15.685 -20.724 9.282 1.00 75.94 100 GLY A CA 1
ATOM 795 C C . GLY A 1 100 ? 15.496 -19.204 9.182 1.00 75.94 100 GLY A C 1
ATOM 796 O O . GLY A 1 100 ? 15.557 -18.511 10.192 1.00 75.94 100 GLY A O 1
ATOM 797 N N . LEU A 1 101 ? 15.234 -18.665 7.985 1.00 79.12 101 LEU A N 1
ATOM 798 C CA . LEU A 1 101 ? 15.017 -17.230 7.764 1.00 79.12 101 LEU A CA 1
ATOM 799 C C . LEU A 1 101 ? 13.532 -16.853 7.653 1.00 79.12 101 LEU A C 1
ATOM 801 O O . LEU A 1 101 ? 13.224 -15.664 7.551 1.00 79.12 101 LEU A O 1
ATOM 805 N N . LYS A 1 102 ? 12.611 -17.828 7.690 1.00 80.00 102 LYS A N 1
ATOM 806 C CA . LYS A 1 102 ? 11.174 -17.604 7.452 1.00 80.00 102 LYS A CA 1
ATOM 807 C C . LYS A 1 102 ? 10.570 -16.554 8.375 1.00 80.00 102 LYS A C 1
ATOM 809 O O . LYS A 1 102 ? 9.953 -15.617 7.878 1.00 80.00 102 LYS A O 1
ATOM 814 N N . GLU A 1 103 ? 10.783 -16.662 9.685 1.00 76.88 103 GLU A N 1
ATOM 815 C CA . GLU A 1 103 ? 10.222 -15.703 10.646 1.00 76.88 103 GLU A CA 1
ATOM 816 C C . GLU A 1 103 ? 10.794 -14.297 10.441 1.00 76.88 103 GLU A C 1
ATOM 818 O O . GLU A 1 103 ? 10.041 -13.335 10.283 1.00 76.88 103 GLU A O 1
ATOM 823 N N . LYS A 1 104 ? 12.123 -14.177 10.337 1.00 80.12 104 LYS A N 1
ATOM 824 C CA . LYS A 1 104 ? 12.801 -12.884 10.169 1.00 80.12 104 LYS A CA 1
ATOM 825 C C . LYS A 1 104 ? 12.385 -12.176 8.876 1.00 80.12 104 LYS A C 1
ATOM 827 O O . LYS A 1 104 ? 12.100 -10.983 8.896 1.00 80.12 104 LYS A O 1
ATOM 832 N N . VAL A 1 105 ? 12.317 -12.908 7.763 1.00 80.12 105 VAL A N 1
ATOM 833 C CA . VAL A 1 105 ? 11.948 -12.358 6.449 1.00 80.12 105 VAL A CA 1
ATOM 834 C C . VAL A 1 105 ? 10.444 -12.080 6.368 1.00 80.12 105 VAL A C 1
ATOM 836 O O . VAL A 1 105 ? 10.048 -11.068 5.794 1.00 80.12 105 VAL A O 1
ATOM 839 N N . SER A 1 106 ? 9.600 -12.898 7.009 1.00 77.25 106 SER A N 1
ATOM 840 C CA . SER A 1 106 ? 8.158 -12.625 7.104 1.00 77.25 106 SER A CA 1
ATOM 841 C C . SER A 1 106 ? 7.847 -11.330 7.855 1.00 77.25 106 SER A C 1
ATOM 843 O O . SER A 1 106 ? 6.867 -10.674 7.530 1.00 77.25 106 SER A O 1
ATOM 845 N N . GLY A 1 107 ? 8.702 -10.906 8.794 1.00 78.75 107 GLY A N 1
ATOM 846 C CA . GLY A 1 107 ? 8.591 -9.605 9.463 1.00 78.75 107 GLY A CA 1
ATOM 847 C C . GLY A 1 107 ? 8.886 -8.405 8.553 1.00 78.75 107 GLY A C 1
ATOM 848 O O . GLY A 1 107 ? 8.446 -7.298 8.848 1.00 78.75 107 GLY A O 1
ATOM 849 N N . LEU A 1 108 ? 9.571 -8.623 7.426 1.00 85.81 108 LEU A N 1
ATOM 850 C CA . LEU A 1 108 ? 10.011 -7.594 6.474 1.00 85.81 108 LEU A CA 1
ATOM 851 C C . LEU A 1 108 ? 9.176 -7.568 5.180 1.00 85.81 108 LEU A C 1
ATOM 853 O O . LEU A 1 108 ? 9.568 -6.982 4.174 1.00 85.81 108 LEU A O 1
ATOM 857 N N . TRP A 1 109 ? 8.002 -8.193 5.199 1.00 86.50 109 TRP A N 1
ATOM 858 C CA . TRP A 1 109 ? 7.106 -8.344 4.051 1.00 86.50 109 TRP A CA 1
ATOM 859 C C . TRP A 1 109 ? 6.660 -7.027 3.394 1.00 86.50 109 TRP A C 1
ATOM 861 O O . TRP A 1 109 ? 6.304 -7.025 2.223 1.00 86.50 109 TRP A O 1
ATOM 871 N N . TYR A 1 110 ? 6.674 -5.902 4.112 1.00 87.19 110 TYR A N 1
ATOM 872 C CA . TYR A 1 110 ? 6.251 -4.600 3.584 1.00 87.19 110 TYR A CA 1
ATOM 873 C C . TYR A 1 110 ? 7.334 -3.903 2.738 1.00 87.19 110 TYR A C 1
ATOM 875 O O . TYR A 1 110 ? 7.034 -2.913 2.069 1.00 87.19 110 TYR A O 1
ATOM 883 N N . ILE A 1 111 ? 8.580 -4.404 2.740 1.00 87.81 111 ILE A N 1
ATOM 884 C CA . ILE A 1 111 ? 9.716 -3.789 2.031 1.00 87.81 111 ILE A CA 1
ATOM 885 C C . ILE A 1 111 ? 9.473 -3.645 0.517 1.00 87.81 111 ILE A C 1
ATOM 887 O O . ILE A 1 111 ? 9.681 -2.541 0.015 1.00 87.81 111 ILE A O 1
ATOM 891 N N . PRO A 1 112 ? 9.006 -4.672 -0.227 1.00 90.56 112 PRO A N 1
ATOM 892 C CA . PRO A 1 112 ? 8.711 -4.529 -1.654 1.00 90.56 112 PRO A CA 1
ATOM 893 C C . PRO A 1 112 ? 7.760 -3.365 -1.962 1.00 90.56 112 PRO A C 1
ATOM 895 O O . PRO A 1 112 ? 8.019 -2.568 -2.860 1.00 90.56 112 PRO A O 1
ATOM 898 N N . ALA A 1 113 ? 6.688 -3.224 -1.180 1.00 88.31 113 ALA A N 1
ATOM 899 C CA . ALA A 1 113 ? 5.731 -2.136 -1.354 1.00 88.31 113 ALA A CA 1
ATOM 900 C C . ALA A 1 113 ? 6.367 -0.772 -1.042 1.00 88.31 113 ALA A C 1
ATOM 902 O O . ALA A 1 113 ? 6.234 0.162 -1.831 1.00 88.31 113 ALA A O 1
ATOM 903 N N . ALA A 1 114 ? 7.117 -0.670 0.060 1.00 87.00 114 ALA A N 1
ATOM 904 C CA . ALA A 1 114 ? 7.793 0.566 0.453 1.00 87.00 114 ALA A CA 1
ATOM 905 C C . ALA A 1 114 ? 8.815 1.040 -0.595 1.00 87.00 114 ALA A C 1
ATOM 907 O O . ALA A 1 114 ? 8.848 2.223 -0.923 1.00 87.00 114 ALA A O 1
ATOM 908 N N . LEU A 1 115 ? 9.604 0.124 -1.164 1.00 88.81 115 LEU A N 1
ATOM 909 C CA . LEU A 1 115 ? 10.571 0.445 -2.217 1.00 88.81 115 LEU A CA 1
ATOM 910 C C . LEU A 1 115 ? 9.881 0.947 -3.493 1.00 88.81 115 LEU A C 1
ATOM 912 O O . LEU A 1 115 ? 10.324 1.930 -4.083 1.00 88.81 115 LEU A O 1
ATOM 916 N N . SER A 1 116 ? 8.762 0.328 -3.883 1.00 87.62 116 SER A N 1
ATOM 917 C CA . SER A 1 116 ? 8.010 0.743 -5.077 1.00 87.62 116 SER A CA 1
ATOM 918 C C . SER A 1 116 ? 7.374 2.136 -4.966 1.00 87.62 116 SER A C 1
ATOM 920 O O . SER A 1 116 ? 7.141 2.783 -5.985 1.00 87.62 116 SER A O 1
ATOM 922 N N . LEU A 1 117 ? 7.144 2.638 -3.745 1.00 85.38 117 LEU A N 1
ATOM 923 C CA . LEU A 1 117 ? 6.624 3.992 -3.519 1.00 85.38 117 LEU A CA 1
ATOM 924 C C . LEU A 1 117 ? 7.647 5.094 -3.817 1.00 85.38 117 LEU A C 1
ATOM 926 O O . LEU A 1 117 ? 7.245 6.248 -3.956 1.00 85.38 117 LEU A O 1
ATOM 930 N N . GLY A 1 118 ? 8.940 4.769 -3.933 1.00 83.69 118 GLY A N 1
ATOM 931 C CA . GLY A 1 118 ? 9.995 5.759 -4.165 1.00 83.69 118 GLY A CA 1
ATOM 932 C C . GLY A 1 118 ? 9.744 6.635 -5.398 1.00 83.69 118 GLY A C 1
ATOM 933 O O . GLY A 1 118 ? 9.957 7.844 -5.343 1.00 83.69 118 GLY A O 1
ATOM 934 N N . GLU A 1 119 ? 9.208 6.054 -6.476 1.00 77.06 119 GLU A N 1
ATOM 935 C CA . GLU A 1 119 ? 8.851 6.788 -7.698 1.00 77.06 119 GLU A CA 1
ATOM 936 C C . GLU A 1 119 ? 7.724 7.797 -7.448 1.00 77.06 119 GLU A C 1
ATOM 938 O O . GLU A 1 119 ? 7.857 8.970 -7.791 1.00 77.06 119 GLU A O 1
ATOM 943 N N . GLY A 1 120 ? 6.649 7.364 -6.784 1.00 80.50 120 GLY A N 1
ATOM 944 C CA . GLY A 1 120 ? 5.509 8.225 -6.471 1.00 80.50 120 GLY A CA 1
ATOM 945 C C . GLY A 1 120 ? 5.876 9.361 -5.516 1.00 80.50 120 GLY A C 1
ATOM 946 O O . GLY A 1 120 ? 5.449 10.494 -5.724 1.00 80.50 120 GLY A O 1
ATOM 947 N N . VAL A 1 121 ? 6.712 9.083 -4.508 1.00 82.94 121 VAL A N 1
ATOM 948 C CA . VAL A 1 121 ? 7.225 10.103 -3.577 1.00 82.94 121 VAL A CA 1
ATOM 949 C C . VAL A 1 121 ? 8.078 11.127 -4.317 1.00 82.94 121 VAL A C 1
ATOM 951 O O . VAL A 1 121 ? 7.893 12.325 -4.116 1.00 82.94 121 VAL A O 1
ATOM 954 N N . ARG A 1 122 ? 8.973 10.683 -5.207 1.00 83.62 122 ARG A N 1
ATOM 955 C CA . ARG A 1 122 ? 9.783 11.590 -6.028 1.00 83.62 122 ARG A CA 1
ATOM 956 C C . ARG A 1 122 ? 8.900 12.474 -6.905 1.00 83.62 122 ARG A C 1
ATOM 958 O O . ARG A 1 122 ? 9.061 13.689 -6.877 1.00 83.62 122 ARG A O 1
ATOM 965 N N . THR A 1 123 ? 7.965 11.889 -7.654 1.00 78.06 123 THR A N 1
ATOM 966 C CA . THR A 1 123 ? 7.062 12.656 -8.524 1.00 78.06 123 THR A CA 1
ATOM 967 C C . THR A 1 123 ? 6.238 13.666 -7.725 1.00 78.06 123 THR A C 1
ATOM 969 O O . THR A 1 123 ? 6.112 14.820 -8.132 1.00 78.06 123 THR A O 1
ATOM 972 N N . PHE A 1 124 ? 5.749 13.276 -6.548 1.00 80.38 124 PHE A N 1
ATOM 973 C CA . PHE A 1 124 ? 5.040 14.187 -5.655 1.00 80.38 124 PHE A CA 1
ATOM 974 C C . PHE A 1 124 ? 5.914 15.364 -5.199 1.00 80.38 124 PHE A C 1
ATOM 976 O O . PHE A 1 124 ? 5.484 16.513 -5.282 1.00 80.38 124 PHE A O 1
ATOM 983 N N . LEU A 1 125 ? 7.148 15.095 -4.759 1.00 80.88 125 LEU A N 1
ATOM 984 C CA . LEU A 1 125 ? 8.095 16.135 -4.342 1.00 80.88 125 LEU A CA 1
ATOM 985 C C . LEU A 1 125 ? 8.472 17.061 -5.503 1.00 80.88 125 LEU A C 1
ATOM 987 O O . LEU A 1 125 ? 8.494 18.277 -5.326 1.00 80.88 125 LEU A O 1
ATOM 991 N N . ASN A 1 126 ? 8.707 16.510 -6.695 1.00 76.88 126 ASN A N 1
ATOM 992 C CA . ASN A 1 126 ? 8.991 17.293 -7.897 1.00 76.88 126 ASN A CA 1
ATOM 993 C C . ASN A 1 126 ? 7.829 18.224 -8.247 1.00 76.88 126 ASN A C 1
ATOM 995 O O . ASN A 1 126 ? 8.052 19.388 -8.577 1.00 76.88 126 ASN A O 1
ATOM 999 N N . CYS A 1 127 ? 6.591 17.749 -8.132 1.00 74.81 127 CYS A N 1
ATOM 1000 C CA . CYS A 1 127 ? 5.416 18.573 -8.378 1.00 74.81 127 CYS A CA 1
ATOM 1001 C C . CYS A 1 127 ? 5.250 19.674 -7.313 1.00 74.81 127 CYS A C 1
ATOM 1003 O O . CYS A 1 127 ? 4.989 20.829 -7.650 1.00 74.81 127 CYS A O 1
ATOM 1005 N N . LEU A 1 128 ? 5.496 19.349 -6.037 1.00 76.81 128 LEU A N 1
ATOM 1006 C CA . LEU A 1 128 ? 5.468 20.321 -4.940 1.00 76.81 128 LEU A CA 1
ATOM 1007 C C . LEU A 1 128 ? 6.514 21.435 -5.125 1.00 76.81 128 LEU A C 1
ATOM 1009 O O . LEU A 1 128 ? 6.214 22.601 -4.885 1.00 76.81 128 LEU A O 1
ATOM 1013 N N . LEU A 1 129 ? 7.727 21.081 -5.561 1.00 78.12 129 LEU A N 1
ATOM 1014 C CA . LEU A 1 129 ? 8.842 22.018 -5.740 1.00 78.12 129 LEU A CA 1
ATOM 1015 C C . LEU A 1 129 ? 8.740 22.847 -7.026 1.00 78.12 129 LEU A C 1
ATOM 1017 O O . LEU A 1 129 ? 9.151 24.004 -7.038 1.00 78.12 129 LEU A O 1
ATOM 1021 N N . SER A 1 130 ? 8.207 22.275 -8.106 1.00 72.38 130 SER A N 1
ATOM 1022 C CA . SER A 1 130 ? 8.080 22.965 -9.399 1.00 72.38 130 SER A CA 1
ATOM 1023 C C . SER A 1 130 ? 6.847 23.867 -9.494 1.00 72.38 130 SER A C 1
ATOM 1025 O O . SER A 1 130 ? 6.742 24.643 -10.445 1.00 72.38 130 SER A O 1
ATOM 1027 N N . ALA A 1 131 ? 5.914 23.774 -8.536 1.00 64.94 131 ALA A N 1
ATOM 1028 C CA . ALA A 1 131 ? 4.632 24.487 -8.524 1.00 64.94 131 ALA A CA 1
ATOM 1029 C C . ALA A 1 131 ? 3.799 24.314 -9.815 1.00 64.94 131 ALA A C 1
ATOM 1031 O O . ALA A 1 131 ? 2.877 25.088 -10.072 1.00 64.94 131 ALA A O 1
ATOM 1032 N N . HIS A 1 132 ? 4.106 23.293 -10.621 1.00 65.44 132 HIS A N 1
ATOM 1033 C CA . HIS A 1 132 ? 3.424 22.970 -11.869 1.00 65.44 132 HIS A CA 1
ATOM 1034 C C . HIS A 1 132 ? 2.887 21.541 -11.792 1.00 65.44 132 HIS A C 1
ATOM 1036 O O . HIS A 1 132 ? 3.628 20.582 -11.573 1.00 65.44 132 HIS A O 1
ATOM 1042 N N . PHE A 1 133 ? 1.575 21.401 -11.979 1.00 64.44 133 PHE A N 1
ATOM 1043 C CA . PHE A 1 133 ? 0.884 20.117 -11.954 1.00 64.44 133 PHE A CA 1
ATOM 1044 C C . PHE A 1 133 ? 0.434 19.760 -13.372 1.00 64.44 133 PHE A C 1
ATOM 1046 O O . PHE A 1 133 ? -0.535 20.316 -13.889 1.00 64.44 133 PHE A O 1
ATOM 1053 N N . HIS A 1 134 ? 1.147 18.838 -14.019 1.00 69.25 134 HIS A N 1
ATOM 1054 C CA . HIS A 1 134 ? 0.767 18.310 -15.328 1.00 69.25 134 HIS A CA 1
ATOM 1055 C C . HIS A 1 134 ? -0.020 17.002 -15.177 1.00 69.25 134 HIS A C 1
ATOM 1057 O O . HIS A 1 134 ? 0.250 16.198 -14.288 1.00 69.25 134 HIS A O 1
ATOM 1063 N N . GLY A 1 135 ? -0.966 16.742 -16.088 1.00 70.75 135 GLY A N 1
ATOM 1064 C CA . GLY A 1 135 ? -1.777 15.515 -16.064 1.00 70.75 135 GLY A CA 1
ATOM 1065 C C . GLY A 1 135 ? -0.957 14.218 -16.142 1.00 70.75 135 GLY A C 1
ATOM 1066 O O . GLY A 1 135 ? -1.365 13.205 -15.583 1.00 70.75 135 GLY A O 1
ATOM 1067 N N . LEU A 1 136 ? 0.224 14.253 -16.770 1.00 69.56 136 LEU A N 1
ATOM 1068 C CA . LEU A 1 136 ? 1.134 13.107 -16.843 1.00 69.56 136 LEU A CA 1
ATOM 1069 C C . LEU A 1 136 ? 1.694 12.718 -15.464 1.00 69.56 136 LEU A C 1
ATOM 1071 O O . LEU A 1 136 ? 1.753 11.534 -15.146 1.00 69.56 136 LEU A O 1
ATOM 1075 N N . GLU A 1 137 ? 2.031 13.698 -14.622 1.00 72.06 137 GLU A N 1
ATOM 1076 C CA . GLU A 1 137 ? 2.577 13.450 -13.279 1.00 72.06 137 GLU A CA 1
ATOM 1077 C C . GLU A 1 137 ? 1.537 12.794 -12.367 1.00 72.06 137 GLU A C 1
ATOM 1079 O O . GLU A 1 137 ? 1.852 11.869 -11.619 1.00 72.06 137 GLU A O 1
ATOM 1084 N N . LEU A 1 138 ? 0.265 13.188 -12.497 1.00 74.50 138 LEU A N 1
ATOM 1085 C CA . LEU A 1 138 ? -0.838 12.521 -11.803 1.00 74.50 138 LEU A CA 1
ATOM 1086 C C . LEU A 1 138 ? -0.954 11.049 -12.209 1.00 74.50 138 LEU A C 1
ATOM 1088 O O . LEU A 1 138 ? -1.132 10.188 -11.350 1.00 74.50 138 LEU A O 1
ATOM 1092 N N . ILE A 1 139 ? -0.839 10.748 -13.505 1.00 76.38 139 ILE A N 1
ATOM 1093 C CA . ILE A 1 139 ? -0.898 9.369 -14.007 1.00 76.38 139 ILE A CA 1
ATOM 1094 C C . ILE A 1 139 ? 0.265 8.543 -13.440 1.00 76.38 139 ILE A C 1
ATOM 1096 O O . ILE A 1 139 ? 0.046 7.416 -12.989 1.00 76.38 139 ILE A O 1
ATOM 1100 N N . LEU A 1 140 ? 1.480 9.099 -13.403 1.00 76.56 140 LEU A N 1
ATOM 1101 C CA . LEU A 1 140 ? 2.658 8.435 -12.833 1.00 76.56 140 LEU A CA 1
ATOM 1102 C C . LEU A 1 140 ? 2.514 8.200 -11.321 1.00 76.56 140 LEU A C 1
ATOM 1104 O O . LEU A 1 140 ? 2.787 7.097 -10.842 1.00 76.56 140 LEU A O 1
ATOM 1108 N N . MET A 1 141 ? 1.995 9.179 -10.575 1.00 78.31 141 MET A N 1
ATOM 1109 C CA . MET A 1 141 ? 1.701 9.020 -9.146 1.00 78.31 141 MET A CA 1
ATOM 1110 C C . MET A 1 141 ? 0.661 7.929 -8.886 1.00 78.31 141 MET A C 1
ATOM 1112 O O . MET A 1 141 ? 0.864 7.074 -8.020 1.00 78.31 141 MET A O 1
ATOM 1116 N N . LEU A 1 142 ? -0.444 7.933 -9.637 1.00 80.69 142 LEU A N 1
ATOM 1117 C CA . LEU A 1 142 ? -1.487 6.914 -9.514 1.00 80.69 142 LEU A CA 1
ATOM 1118 C C . LEU A 1 142 ? -0.939 5.527 -9.853 1.00 80.69 142 LEU A C 1
ATOM 1120 O O . LEU A 1 142 ? -1.217 4.568 -9.133 1.00 80.69 142 LEU A O 1
ATOM 1124 N N . ARG A 1 143 ? -0.105 5.415 -10.892 1.00 83.75 143 ARG A N 1
ATOM 1125 C CA . ARG A 1 143 ? 0.566 4.163 -11.260 1.00 83.75 143 ARG A CA 1
ATOM 1126 C C . ARG A 1 143 ? 1.458 3.643 -10.131 1.00 83.75 143 ARG A C 1
ATOM 1128 O O . ARG A 1 143 ? 1.381 2.455 -9.802 1.00 83.75 143 ARG A O 1
ATOM 1135 N N . ALA A 1 144 ? 2.275 4.506 -9.529 1.00 83.75 144 ALA A N 1
ATOM 1136 C CA . ALA A 1 144 ? 3.145 4.133 -8.415 1.00 83.75 144 ALA A CA 1
ATOM 1137 C C . ALA A 1 144 ? 2.330 3.671 -7.196 1.00 83.75 144 ALA A C 1
ATOM 1139 O O . ALA A 1 144 ? 2.629 2.634 -6.602 1.00 83.75 144 ALA A O 1
ATOM 1140 N N . LEU A 1 145 ? 1.246 4.383 -6.873 1.00 84.19 145 LEU A N 1
ATOM 1141 C CA . LEU A 1 145 ? 0.354 4.038 -5.767 1.00 84.19 145 LEU A CA 1
ATOM 1142 C C . LEU A 1 145 ? -0.346 2.692 -5.995 1.00 84.19 145 LEU A C 1
ATOM 1144 O O . LEU A 1 145 ? -0.314 1.826 -5.123 1.00 84.19 145 LEU A O 1
ATOM 1148 N N . VAL A 1 146 ? -0.920 2.477 -7.181 1.00 86.44 146 VAL A N 1
ATOM 1149 C CA . VAL A 1 146 ? -1.555 1.201 -7.547 1.00 86.44 146 VAL A CA 1
ATOM 1150 C C . VAL A 1 146 ? -0.545 0.054 -7.478 1.00 86.44 146 VAL A C 1
ATOM 1152 O O . VAL A 1 146 ? -0.846 -0.993 -6.904 1.00 86.44 146 VAL A O 1
ATOM 1155 N N . THR A 1 147 ? 0.672 0.255 -7.987 1.00 86.50 147 THR A N 1
ATOM 1156 C CA . THR A 1 147 ? 1.733 -0.764 -7.945 1.00 86.50 147 THR A CA 1
ATOM 1157 C C . THR A 1 147 ? 2.118 -1.113 -6.509 1.00 86.50 147 THR A C 1
ATOM 1159 O O . THR A 1 147 ? 2.205 -2.293 -6.167 1.00 86.50 147 THR A O 1
ATOM 1162 N N . ALA A 1 148 ? 2.280 -0.112 -5.643 1.00 87.00 148 ALA A N 1
ATOM 1163 C CA . ALA A 1 148 ? 2.594 -0.328 -4.235 1.00 87.00 148 ALA A CA 1
ATOM 1164 C C . ALA A 1 148 ? 1.485 -1.089 -3.501 1.00 87.00 148 ALA A C 1
ATOM 1166 O O . ALA A 1 148 ? 1.779 -2.004 -2.729 1.00 87.00 148 ALA A O 1
ATOM 1167 N N . ILE A 1 149 ? 0.218 -0.768 -3.779 1.00 86.50 149 ILE A N 1
ATOM 1168 C CA . ILE A 1 149 ? -0.936 -1.482 -3.218 1.00 86.50 149 ILE A CA 1
ATOM 1169 C C . ILE A 1 149 ? -0.930 -2.949 -3.668 1.00 86.50 149 ILE A C 1
ATOM 1171 O O . ILE A 1 149 ? -1.084 -3.848 -2.840 1.00 86.50 149 ILE A O 1
ATOM 1175 N N . ILE A 1 150 ? -0.706 -3.210 -4.959 1.00 88.12 150 ILE A N 1
ATOM 1176 C CA . ILE A 1 150 ? -0.628 -4.575 -5.499 1.00 88.12 150 ILE A CA 1
ATOM 1177 C C . ILE A 1 150 ? 0.496 -5.356 -4.808 1.00 88.12 150 ILE A C 1
ATOM 1179 O O . ILE A 1 150 ? 0.263 -6.452 -4.293 1.00 88.12 150 ILE A O 1
ATOM 1183 N N . LEU A 1 151 ? 1.702 -4.787 -4.739 1.00 88.88 151 LEU A N 1
ATOM 1184 C CA . LEU A 1 151 ? 2.852 -5.437 -4.106 1.00 88.88 151 LEU A CA 1
ATOM 1185 C C . LEU A 1 151 ? 2.636 -5.666 -2.609 1.00 88.88 151 LEU A C 1
ATOM 1187 O O . LEU A 1 151 ? 3.047 -6.704 -2.096 1.00 88.88 151 LEU A O 1
ATOM 1191 N N . PHE A 1 152 ? 1.956 -4.750 -1.921 1.00 89.19 152 PHE A N 1
ATOM 1192 C CA . PHE A 1 152 ? 1.598 -4.897 -0.513 1.00 89.19 152 PHE A CA 1
ATOM 1193 C C . PHE A 1 152 ? 0.705 -6.118 -0.285 1.00 89.19 152 PHE A C 1
ATOM 1195 O O . PHE A 1 152 ? 1.010 -6.946 0.573 1.00 89.19 152 PHE A O 1
ATOM 1202 N N . PHE A 1 153 ? -0.363 -6.272 -1.072 1.00 87.75 153 PHE A N 1
ATOM 1203 C CA . PHE A 1 153 ? -1.266 -7.417 -0.937 1.00 87.75 153 PHE A CA 1
ATOM 1204 C C . PHE A 1 153 ? -0.604 -8.737 -1.334 1.00 87.75 153 PHE A C 1
ATOM 1206 O O . PHE A 1 153 ? -0.790 -9.739 -0.641 1.00 87.75 153 PHE A O 1
ATOM 1213 N N . ILE A 1 154 ? 0.204 -8.744 -2.398 1.00 90.50 154 ILE A N 1
ATOM 1214 C CA . ILE A 1 154 ? 0.951 -9.940 -2.798 1.00 90.50 154 ILE A CA 1
ATOM 1215 C C . ILE A 1 154 ? 1.939 -10.331 -1.694 1.00 90.50 154 ILE A C 1
ATOM 1217 O O . ILE A 1 154 ? 1.955 -11.485 -1.270 1.00 90.50 154 ILE A O 1
ATOM 1221 N N . ALA A 1 155 ? 2.731 -9.387 -1.184 1.00 89.44 155 ALA A N 1
ATOM 1222 C CA . ALA A 1 155 ? 3.706 -9.672 -0.139 1.00 89.44 155 ALA A CA 1
ATOM 1223 C C . ALA A 1 155 ? 3.040 -10.101 1.179 1.00 89.44 155 ALA A C 1
ATOM 1225 O O . ALA A 1 155 ? 3.522 -11.031 1.824 1.00 89.44 155 ALA A O 1
ATOM 1226 N N . ALA A 1 156 ? 1.904 -9.496 1.544 1.00 86.81 156 ALA A N 1
ATOM 1227 C CA . ALA A 1 156 ? 1.097 -9.922 2.686 1.00 86.81 156 ALA A CA 1
ATOM 1228 C C . ALA A 1 156 ? 0.603 -11.365 2.527 1.00 86.81 156 ALA A C 1
ATOM 1230 O O . ALA A 1 156 ? 0.694 -12.150 3.468 1.00 86.81 156 ALA A O 1
ATOM 1231 N N . TRP A 1 157 ? 0.114 -11.732 1.338 1.00 88.19 157 TRP A N 1
ATOM 1232 C CA . TRP A 1 157 ? -0.335 -13.094 1.051 1.00 88.19 157 TRP A CA 1
ATOM 1233 C C . TRP A 1 157 ? 0.815 -14.108 1.112 1.00 88.19 157 TRP A C 1
ATOM 1235 O O . TRP A 1 157 ? 0.645 -15.189 1.677 1.00 88.19 157 TRP A O 1
ATOM 1245 N N . VAL A 1 158 ? 1.990 -13.754 0.582 1.00 87.75 158 VAL A N 1
ATOM 1246 C CA . VAL A 1 158 ? 3.186 -14.609 0.637 1.00 87.75 158 VAL A CA 1
ATOM 1247 C C . VAL A 1 158 ? 3.673 -14.785 2.080 1.00 87.75 158 VAL A C 1
ATOM 1249 O O . VAL A 1 158 ? 3.985 -15.904 2.482 1.00 87.75 158 VAL A O 1
ATOM 1252 N N . ALA A 1 159 ? 3.730 -13.708 2.868 1.00 85.38 159 ALA A N 1
ATOM 1253 C CA . ALA A 1 159 ? 4.261 -13.735 4.232 1.00 85.38 159 ALA A CA 1
ATOM 1254 C C . ALA A 1 159 ? 3.287 -14.326 5.262 1.00 85.38 159 ALA A C 1
ATOM 1256 O O . ALA A 1 159 ? 3.713 -15.051 6.162 1.00 85.38 159 ALA A O 1
ATOM 1257 N N . PHE A 1 160 ? 1.989 -14.041 5.130 1.00 82.06 160 PHE A N 1
ATOM 1258 C CA . PHE A 1 160 ? 0.942 -14.452 6.071 1.00 82.06 160 PHE A CA 1
ATOM 1259 C C . PHE A 1 160 ? -0.160 -15.236 5.365 1.00 82.06 160 PHE A C 1
ATOM 1261 O O . PHE A 1 160 ? -1.309 -14.795 5.259 1.00 82.06 160 PHE A O 1
ATOM 1268 N N . PRO A 1 161 ? 0.149 -16.449 4.903 1.00 69.25 161 PRO A N 1
ATOM 1269 C CA . PRO A 1 161 ? -0.741 -17.168 4.012 1.00 69.25 161 PRO A CA 1
ATOM 1270 C C . PRO A 1 161 ? -1.968 -17.753 4.744 1.00 69.25 161 PRO A C 1
ATOM 1272 O O . PRO A 1 161 ? -2.925 -18.190 4.103 1.00 69.25 161 PRO A O 1
ATOM 1275 N N . ASN A 1 162 ? -1.965 -17.743 6.082 1.00 68.00 162 ASN A N 1
ATOM 1276 C CA . ASN A 1 162 ? -3.092 -18.130 6.939 1.00 68.00 162 ASN A CA 1
ATOM 1277 C C . ASN A 1 162 ? -3.763 -16.911 7.610 1.00 68.00 162 ASN A C 1
ATOM 1279 O O . ASN A 1 162 ? -4.572 -17.078 8.518 1.00 68.00 162 ASN A O 1
ATOM 1283 N N . GLY A 1 163 ? -3.440 -15.697 7.153 1.00 68.06 163 GLY A N 1
ATOM 1284 C CA . GLY A 1 163 ? -3.873 -14.442 7.763 1.00 68.06 163 GLY A CA 1
ATOM 1285 C C . GLY A 1 163 ? -2.842 -13.878 8.737 1.00 68.06 163 GLY A C 1
ATOM 1286 O O . GLY A 1 163 ? -1.927 -14.572 9.184 1.00 68.06 163 GLY A O 1
ATOM 1287 N N . PHE A 1 164 ? -2.977 -12.587 9.042 1.00 68.19 164 PHE A N 1
ATOM 1288 C CA . PHE A 1 164 ? -2.092 -11.914 9.987 1.00 68.19 164 PHE A CA 1
ATOM 1289 C C . PHE A 1 164 ? -2.157 -12.591 11.361 1.00 68.19 164 PHE A C 1
ATOM 1291 O O . PHE A 1 164 ? -3.254 -12.939 11.810 1.00 68.19 164 PHE A O 1
ATOM 1298 N N . PRO A 1 165 ? -1.018 -12.745 12.058 1.00 63.97 165 PRO A N 1
ATOM 1299 C CA . PRO A 1 165 ? -1.006 -13.314 13.396 1.00 63.97 165 PRO A CA 1
ATOM 1300 C C . PRO A 1 165 ? -1.914 -12.483 14.310 1.00 63.97 165 PRO A C 1
ATOM 1302 O O . PRO A 1 165 ? -1.637 -11.316 14.608 1.00 63.97 165 PRO A O 1
ATOM 1305 N N . ARG A 1 166 ? -3.030 -13.079 14.744 1.00 50.53 166 ARG A N 1
ATOM 1306 C CA . ARG A 1 166 ? -3.944 -12.453 15.695 1.00 50.53 166 ARG A CA 1
ATOM 1307 C C . ARG A 1 166 ? -3.241 -12.468 17.045 1.00 50.53 166 ARG A C 1
ATOM 1309 O O . ARG A 1 166 ? -3.106 -13.516 17.663 1.00 50.53 166 ARG A O 1
ATOM 1316 N N . LYS A 1 167 ? -2.771 -11.309 17.509 1.00 49.97 167 LYS A N 1
ATOM 1317 C CA . LYS A 1 167 ? -2.412 -11.159 18.922 1.00 49.97 167 LYS A CA 1
ATOM 1318 C C . LYS A 1 167 ? -3.703 -11.309 19.720 1.00 49.97 167 LYS A C 1
ATOM 1320 O O . LYS A 1 167 ? -4.453 -10.344 19.861 1.00 49.97 167 LYS A O 1
ATOM 1325 N N . GLU A 1 168 ? -3.989 -12.519 20.186 1.00 40.28 168 GLU A N 1
ATOM 1326 C CA . GLU A 1 168 ? -5.032 -12.764 21.174 1.00 40.28 168 GLU A CA 1
ATOM 1327 C C . GLU A 1 168 ? -4.633 -12.043 22.459 1.00 40.28 168 GLU A C 1
ATOM 1329 O O . GLU A 1 168 ? -3.895 -12.554 23.299 1.00 40.28 168 GLU A O 1
ATOM 1334 N N . LYS A 1 169 ? -5.107 -10.807 22.619 1.00 41.69 169 LYS A N 1
ATOM 1335 C CA . LYS A 1 169 ? -5.270 -10.276 23.963 1.00 41.69 169 LYS A CA 1
ATOM 1336 C C . LYS A 1 169 ? -6.399 -11.090 24.589 1.00 41.69 169 LYS A C 1
ATOM 1338 O O . LYS A 1 169 ? -7.544 -10.944 24.168 1.00 41.69 169 LYS A O 1
ATOM 1343 N N . ARG A 1 170 ? -6.092 -11.932 25.580 1.00 38.00 170 ARG A N 1
ATOM 1344 C CA . ARG A 1 170 ? -7.107 -12.378 26.543 1.00 38.00 170 ARG A CA 1
ATOM 1345 C C . ARG A 1 170 ? -7.589 -11.126 27.269 1.00 38.00 170 ARG A C 1
ATOM 1347 O O . ARG A 1 170 ? -6.918 -10.642 28.174 1.00 38.00 170 ARG A O 1
ATOM 1354 N N . VAL A 1 171 ? -8.682 -10.544 26.792 1.00 41.31 171 VAL A N 1
ATOM 1355 C CA . VAL A 1 171 ? -9.365 -9.443 27.466 1.00 41.31 171 VAL A CA 1
ATOM 1356 C C . VAL A 1 171 ? -10.553 -10.066 28.179 1.00 41.31 171 VAL A C 1
ATOM 1358 O O . VAL A 1 171 ? -11.439 -10.623 27.539 1.00 41.31 171 VAL A O 1
ATOM 1361 N N . SER A 1 172 ? -10.525 -10.025 29.506 1.00 38.06 172 SER A N 1
ATOM 1362 C CA . SER A 1 172 ? -11.671 -10.297 30.371 1.00 38.06 172 SER A CA 1
ATOM 1363 C C . SER A 1 172 ? -12.865 -9.435 29.945 1.00 38.06 172 SER A C 1
ATOM 1365 O O . SER A 1 172 ? -12.704 -8.236 29.726 1.00 38.06 172 SER A O 1
ATOM 1367 N N . GLU A 1 173 ? -14.059 -10.027 29.835 1.00 40.38 173 GLU A N 1
ATOM 1368 C CA . GLU A 1 173 ? -15.296 -9.372 29.362 1.00 40.38 173 GLU A CA 1
ATOM 1369 C C . GLU A 1 173 ? -15.618 -8.045 30.072 1.00 40.38 173 GLU A C 1
ATOM 1371 O O . GLU A 1 173 ? -16.165 -7.132 29.457 1.00 40.38 173 GLU A O 1
ATOM 1376 N N . SER A 1 174 ? -15.200 -7.876 31.330 1.00 39.75 174 SER A N 1
ATOM 1377 C CA . SER A 1 174 ? -15.376 -6.634 32.096 1.00 39.75 174 SER A CA 1
ATOM 1378 C C . SER A 1 174 ? -14.534 -5.454 31.584 1.00 39.75 174 SER A C 1
ATOM 1380 O O . SER A 1 174 ? -14.894 -4.297 31.796 1.00 39.75 174 SER A O 1
ATOM 1382 N N . THR A 1 175 ? -13.438 -5.714 30.867 1.00 40.72 175 THR A N 1
ATOM 1383 C CA . THR A 1 175 ? -12.531 -4.692 30.313 1.00 40.72 175 THR A CA 1
ATOM 1384 C C . THR A 1 175 ? -12.901 -4.289 28.879 1.00 40.72 175 THR A C 1
ATOM 1386 O O . THR A 1 175 ? -12.508 -3.215 28.423 1.00 40.72 175 THR A O 1
ATOM 1389 N N . VAL A 1 176 ? -13.683 -5.115 28.171 1.00 43.91 176 VAL A N 1
ATOM 1390 C CA . VAL A 1 176 ? -14.038 -4.934 26.747 1.00 43.91 176 VAL A CA 1
ATOM 1391 C C . VAL A 1 176 ? -14.881 -3.674 26.538 1.00 43.91 176 VAL A C 1
ATOM 1393 O O . VAL A 1 176 ? -14.569 -2.845 25.688 1.00 43.91 176 VAL A O 1
ATOM 1396 N N . VAL A 1 177 ? -15.873 -3.445 27.401 1.00 41.72 177 VAL A N 1
ATOM 1397 C CA . VAL A 1 177 ? -16.770 -2.278 27.294 1.00 41.72 177 VAL A CA 1
ATOM 1398 C C . VAL A 1 177 ? -16.056 -0.960 27.645 1.00 41.72 177 VAL A C 1
ATOM 1400 O O . VAL A 1 177 ? -16.478 0.113 27.221 1.00 41.72 177 VAL A O 1
ATOM 1403 N N . ALA A 1 178 ? -14.968 -1.009 28.422 1.00 44.50 178 ALA A N 1
ATOM 1404 C CA . ALA A 1 178 ? -14.157 0.167 28.753 1.00 44.50 178 ALA A CA 1
ATOM 1405 C C . ALA A 1 178 ? -13.065 0.462 27.701 1.00 44.50 178 ALA A C 1
ATOM 1407 O O . ALA A 1 178 ? -12.671 1.618 27.547 1.00 44.50 178 ALA A O 1
ATOM 1408 N N . GLN A 1 179 ? -12.597 -0.547 26.953 1.00 50.69 179 GLN A N 1
ATOM 1409 C CA . GLN A 1 179 ? -11.505 -0.409 25.976 1.00 50.69 179 GLN A CA 1
ATOM 1410 C C . GLN A 1 179 ? -11.933 -0.010 24.557 1.00 50.69 179 GLN A C 1
ATOM 1412 O O . GLN A 1 179 ? -11.084 0.471 23.806 1.00 50.69 179 GLN A O 1
ATOM 1417 N N . ASP A 1 180 ? -13.202 -0.160 24.173 1.00 57.41 180 ASP A N 1
ATOM 1418 C CA . ASP A 1 180 ? -13.622 0.028 22.772 1.00 57.41 180 ASP A CA 1
ATOM 1419 C C . ASP A 1 180 ? -13.535 1.481 22.254 1.00 57.41 180 ASP A C 1
ATOM 1421 O O . ASP A 1 180 ? -13.442 1.699 21.042 1.00 57.41 180 ASP A O 1
ATOM 1425 N N . GLY A 1 181 ? -13.498 2.477 23.148 1.00 58.81 181 GLY A N 1
ATOM 1426 C CA . GLY A 1 181 ? -13.294 3.893 22.799 1.00 58.81 181 GLY A CA 1
ATOM 1427 C C . GLY A 1 181 ? -11.844 4.384 22.890 1.00 58.81 181 GLY A C 1
ATOM 1428 O O . GLY A 1 181 ? -11.507 5.413 22.301 1.00 58.81 181 GLY A O 1
ATOM 1429 N N . PHE A 1 182 ? -10.969 3.668 23.604 1.00 60.56 182 PHE A N 1
ATOM 1430 C CA . PHE A 1 182 ? -9.615 4.140 23.892 1.00 60.56 182 PHE A CA 1
ATOM 1431 C C . PHE A 1 182 ? -8.693 3.975 22.676 1.00 60.56 182 PHE A C 1
ATOM 1433 O O . PHE A 1 182 ? -8.434 2.864 22.201 1.00 60.56 182 PHE A O 1
ATOM 1440 N N . CYS A 1 183 ? -8.135 5.082 22.186 1.00 73.69 183 CYS A N 1
ATOM 1441 C CA . CYS A 1 183 ? -7.15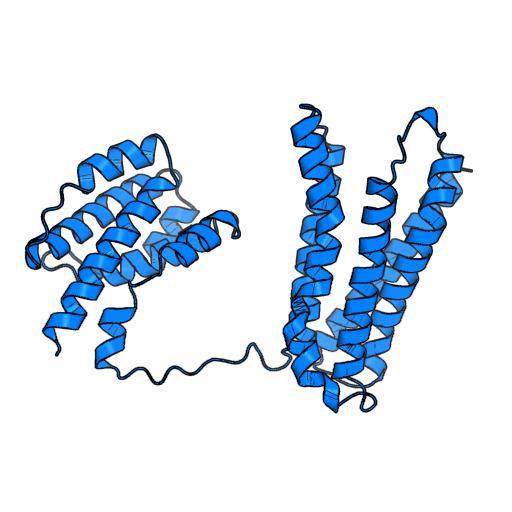0 5.083 21.109 1.00 73.69 183 CYS A CA 1
ATOM 1442 C C . CYS A 1 183 ? -5.997 6.030 21.444 1.00 73.69 183 CYS A C 1
ATOM 1444 O O . CYS A 1 183 ? -6.199 7.228 21.605 1.00 73.69 183 CYS A O 1
ATOM 1446 N N . SER A 1 184 ? -4.769 5.502 21.506 1.00 74.19 184 SER A N 1
ATOM 1447 C CA . SER A 1 184 ? -3.562 6.319 21.690 1.00 74.19 184 SER A CA 1
ATOM 1448 C C . SER A 1 184 ? -3.502 7.435 20.642 1.00 74.19 184 SER A C 1
ATOM 1450 O O . SER A 1 184 ? -3.577 7.156 19.443 1.00 74.19 184 SER A O 1
ATOM 1452 N N . MET A 1 185 ? -3.322 8.677 21.100 1.00 74.38 185 MET A N 1
ATOM 1453 C CA . MET A 1 185 ? -3.336 9.874 20.250 1.00 74.38 185 MET A CA 1
ATOM 1454 C C . MET A 1 185 ? -2.310 9.796 19.117 1.00 74.38 185 MET A C 1
ATOM 1456 O O . MET A 1 185 ? -2.641 10.073 17.968 1.00 74.38 185 MET A O 1
ATOM 1460 N N . THR A 1 186 ? -1.101 9.300 19.399 1.00 72.81 186 THR A N 1
ATOM 1461 C CA . THR A 1 186 ? -0.061 9.076 18.384 1.00 72.81 186 THR A CA 1
ATOM 1462 C C . THR A 1 186 ? -0.545 8.137 17.280 1.00 72.81 186 THR A C 1
ATOM 1464 O O . THR A 1 186 ? -0.387 8.432 16.100 1.00 72.81 186 THR A O 1
ATOM 1467 N N . LYS A 1 187 ? -1.198 7.025 17.639 1.00 77.38 187 LYS A N 1
ATOM 1468 C CA . LYS A 1 187 ? -1.745 6.083 16.651 1.00 77.38 187 LYS A CA 1
ATOM 1469 C C . LYS A 1 187 ? -2.872 6.730 15.854 1.00 77.38 187 LYS A C 1
ATOM 1471 O O . LYS A 1 187 ? -2.889 6.596 14.638 1.00 77.38 187 LYS A O 1
ATOM 1476 N N . HIS A 1 188 ? -3.777 7.435 16.530 1.00 78.12 188 HIS A N 1
ATOM 1477 C CA . HIS A 1 188 ? -4.924 8.085 15.905 1.00 78.12 188 HIS A CA 1
ATOM 1478 C C . HIS A 1 188 ? -4.495 9.114 14.844 1.00 78.12 188 HIS A C 1
ATOM 1480 O O . HIS A 1 188 ? -5.011 9.078 13.729 1.00 78.12 188 HIS A O 1
ATOM 1486 N N . VAL A 1 189 ? -3.497 9.954 15.147 1.00 74.19 189 VAL A N 1
ATOM 1487 C CA . VAL A 1 189 ? -2.954 10.952 14.208 1.00 74.19 189 VAL A CA 1
ATOM 1488 C C . VAL A 1 189 ? -2.221 10.295 13.035 1.00 74.19 189 VAL A C 1
ATOM 1490 O O . VAL A 1 189 ? -2.490 10.649 11.888 1.00 74.19 189 VAL A O 1
ATOM 1493 N N . LEU A 1 190 ? -1.349 9.305 13.284 1.00 73.00 190 LEU A N 1
ATOM 1494 C CA . LEU A 1 190 ? -0.682 8.580 12.192 1.00 73.00 190 LEU A CA 1
ATOM 1495 C C . LEU A 1 190 ? -1.702 7.904 11.268 1.00 73.00 190 LEU A C 1
ATOM 1497 O O . LEU A 1 190 ? -1.583 7.983 10.050 1.00 73.00 190 LEU A O 1
ATOM 1501 N N . LEU A 1 191 ? -2.725 7.262 11.831 1.00 78.31 191 LEU A N 1
ATOM 1502 C CA . LEU A 1 191 ? -3.762 6.608 11.041 1.00 78.31 191 LEU A CA 1
ATOM 1503 C C . LEU A 1 191 ? -4.574 7.622 10.220 1.00 78.31 191 LEU A C 1
ATOM 1505 O O . LEU A 1 191 ? -4.841 7.348 9.054 1.00 78.31 191 LEU A O 1
ATOM 1509 N N . LEU A 1 192 ? -4.917 8.797 10.761 1.00 73.12 192 LEU A N 1
ATOM 1510 C CA . LEU A 1 192 ? -5.581 9.860 9.988 1.00 73.12 192 LEU A CA 1
ATOM 1511 C C . LEU A 1 192 ? -4.734 10.319 8.788 1.00 73.12 192 LEU A C 1
ATOM 1513 O O . LEU A 1 192 ? -5.276 10.465 7.694 1.00 73.12 192 LEU A O 1
ATOM 1517 N N . LEU A 1 193 ? -3.421 10.491 8.976 1.00 70.19 193 LEU A N 1
ATOM 1518 C CA . LEU A 1 193 ? -2.507 10.975 7.937 1.00 70.19 193 LEU A CA 1
ATOM 1519 C C . LEU A 1 193 ? -2.230 9.920 6.852 1.00 70.19 193 LEU A C 1
ATOM 1521 O O . LEU A 1 193 ? -2.273 10.223 5.663 1.00 70.19 193 LEU A O 1
ATOM 1525 N N . PHE A 1 194 ? -1.963 8.674 7.254 1.00 70.06 194 PHE A N 1
ATOM 1526 C CA . PHE A 1 194 ? -1.469 7.629 6.349 1.00 70.06 194 PHE A CA 1
ATOM 1527 C C . PHE A 1 194 ? -2.561 6.751 5.723 1.00 70.06 194 PHE A C 1
ATOM 1529 O O . PHE A 1 194 ? -2.270 6.009 4.790 1.00 70.06 194 PHE A O 1
ATOM 1536 N N . THR A 1 195 ? -3.811 6.806 6.200 1.00 73.62 195 THR A N 1
ATOM 1537 C CA . THR A 1 195 ? -4.913 5.997 5.627 1.00 73.62 195 THR A CA 1
ATOM 1538 C C . THR A 1 195 ? -5.803 6.762 4.648 1.00 73.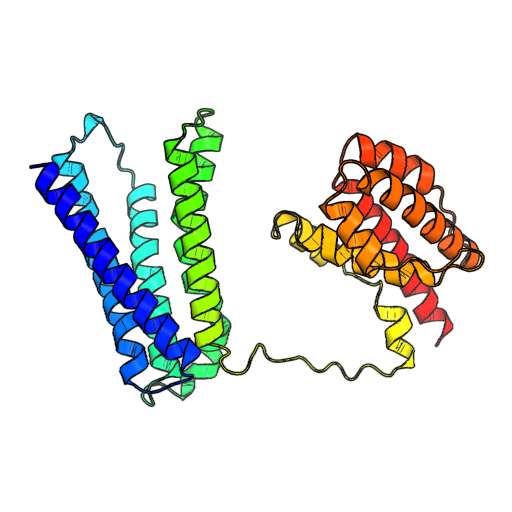62 195 THR A C 1
ATOM 1540 O O . THR A 1 195 ? -6.856 6.249 4.267 1.00 73.62 195 THR A O 1
ATOM 1543 N N . CYS A 1 196 ? -5.414 7.983 4.257 1.00 69.50 196 CYS A N 1
ATOM 1544 C CA . CYS A 1 196 ? -6.132 8.809 3.278 1.00 69.50 196 CYS A CA 1
ATOM 1545 C C . CYS A 1 196 ? -7.652 8.883 3.546 1.00 69.50 196 CYS A C 1
ATOM 1547 O O . CYS A 1 196 ? -8.465 8.731 2.638 1.00 69.50 196 CYS A O 1
ATOM 1549 N N . GLY A 1 197 ? -8.049 9.057 4.813 1.00 68.12 197 GLY A N 1
ATOM 1550 C CA . GLY A 1 197 ? -9.455 9.189 5.218 1.00 68.12 197 GLY A CA 1
ATOM 1551 C C . GLY A 1 197 ? -10.197 7.881 5.523 1.00 68.12 197 GLY A C 1
ATOM 1552 O O . GLY A 1 197 ? -11.261 7.939 6.136 1.00 68.12 197 GLY A O 1
ATOM 1553 N N . VAL A 1 198 ? -9.650 6.698 5.215 1.00 78.88 198 VAL A N 1
ATOM 1554 C CA . VAL A 1 198 ? -10.306 5.412 5.547 1.00 78.88 198 VAL A CA 1
ATOM 1555 C C . VAL A 1 198 ? -10.447 5.233 7.063 1.00 78.88 198 VAL A C 1
ATOM 1557 O O . VAL A 1 198 ? -11.498 4.816 7.556 1.00 78.88 198 VAL A O 1
ATOM 1560 N N . TRP A 1 199 ? -9.416 5.605 7.826 1.00 83.44 199 TRP A N 1
ATOM 1561 C CA . TRP A 1 199 ? -9.462 5.554 9.288 1.00 83.44 199 TRP A CA 1
ATOM 1562 C C . TRP A 1 199 ? -10.554 6.442 9.887 1.00 83.44 199 TRP A C 1
ATOM 1564 O O . TRP A 1 199 ? -11.129 6.067 10.906 1.00 83.44 199 TRP A O 1
ATOM 1574 N N . MET A 1 200 ? -10.894 7.569 9.251 1.00 79.44 200 MET A N 1
ATOM 1575 C CA . MET A 1 200 ? -11.949 8.467 9.730 1.00 79.44 200 MET A CA 1
ATOM 1576 C C . MET A 1 200 ? -13.290 7.728 9.858 1.00 79.44 200 MET A C 1
ATOM 1578 O O . MET A 1 200 ? -13.980 7.877 10.864 1.00 79.44 200 MET A O 1
ATOM 1582 N N . TYR A 1 201 ? -13.628 6.862 8.898 1.00 81.00 201 TYR A N 1
ATOM 1583 C CA . TYR A 1 201 ? -14.873 6.084 8.916 1.00 81.00 201 TYR A CA 1
ATOM 1584 C C . TYR A 1 201 ? -14.860 4.969 9.965 1.00 81.00 201 TYR A C 1
ATOM 1586 O O . TYR A 1 201 ? -15.828 4.797 10.707 1.00 81.00 201 TYR A O 1
ATOM 1594 N N . ILE A 1 202 ? -13.737 4.254 10.085 1.00 81.69 202 ILE A N 1
ATOM 1595 C CA . ILE A 1 202 ? -13.547 3.238 11.134 1.00 81.69 202 ILE A CA 1
ATOM 159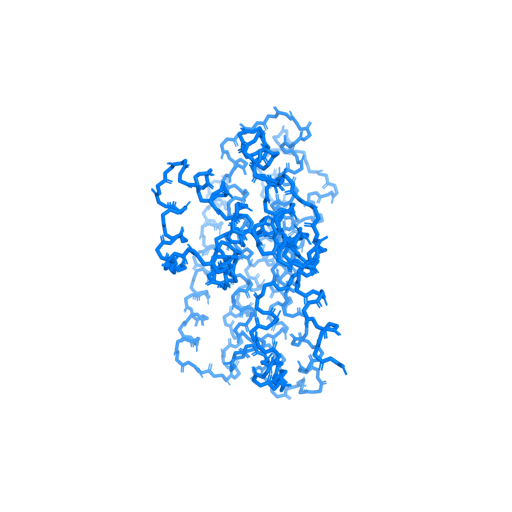6 C C . ILE A 1 202 ? -13.663 3.887 12.519 1.00 81.69 202 ILE A C 1
ATOM 1598 O O . ILE A 1 202 ? -14.260 3.322 13.439 1.00 81.69 202 ILE A O 1
ATOM 1602 N N . TRP A 1 203 ? -13.108 5.085 12.672 1.00 85.38 203 TRP A N 1
ATOM 1603 C CA . TRP A 1 203 ? -13.191 5.850 13.902 1.00 85.38 203 TRP A CA 1
ATOM 1604 C C . TRP A 1 203 ? -14.620 6.321 14.200 1.00 85.38 203 TRP A C 1
ATOM 1606 O O . TRP A 1 203 ? -15.079 6.124 15.321 1.00 85.38 203 TRP A O 1
ATOM 1616 N N . ILE A 1 204 ? -15.363 6.833 13.210 1.00 83.94 204 ILE A N 1
ATOM 1617 C CA . ILE A 1 204 ? -16.787 7.201 13.350 1.00 83.94 204 ILE A CA 1
ATOM 1618 C C . ILE A 1 204 ? -17.613 6.023 13.878 1.00 83.94 204 ILE A C 1
ATOM 1620 O O . ILE A 1 204 ? -18.435 6.198 14.782 1.00 83.94 204 ILE A O 1
ATOM 1624 N N . PHE A 1 205 ? -17.380 4.816 13.358 1.00 83.75 205 PHE A N 1
ATOM 1625 C CA . PHE A 1 205 ? -18.038 3.604 13.843 1.00 83.75 205 PHE A CA 1
ATOM 1626 C C . PHE A 1 205 ? -17.748 3.364 15.335 1.00 83.75 205 PHE A C 1
ATOM 1628 O O . PHE A 1 205 ? -18.677 3.220 16.132 1.00 83.75 205 PHE A O 1
ATOM 1635 N N . LYS A 1 206 ? -16.469 3.390 15.734 1.00 82.06 206 LYS A N 1
ATOM 1636 C CA . LYS A 1 206 ? -16.051 3.161 17.129 1.00 82.06 206 LYS A CA 1
ATOM 1637 C C . LYS A 1 206 ? -16.561 4.239 18.080 1.00 82.06 206 LYS A C 1
ATOM 1639 O O . LYS A 1 206 ? -17.118 3.916 19.125 1.00 82.06 206 LYS A O 1
ATOM 1644 N N . ALA A 1 207 ? -16.432 5.507 17.700 1.00 82.50 207 ALA A N 1
ATOM 1645 C CA . ALA A 1 207 ? -16.904 6.643 18.482 1.00 82.50 207 ALA A CA 1
ATOM 1646 C C . ALA A 1 207 ? -18.433 6.623 18.648 1.00 82.50 207 ALA A C 1
ATOM 1648 O O . ALA A 1 207 ? -18.936 6.894 19.737 1.00 82.50 207 ALA A O 1
ATOM 1649 N N . THR A 1 208 ? -19.186 6.236 17.609 1.00 83.25 208 THR A N 1
ATOM 1650 C CA . THR A 1 208 ? -20.647 6.066 17.716 1.00 83.25 208 THR A CA 1
ATOM 1651 C C . THR A 1 208 ? -20.996 4.936 18.684 1.00 83.25 208 THR A C 1
ATOM 1653 O O . THR A 1 208 ? -21.876 5.099 19.524 1.00 83.25 208 THR A O 1
ATOM 1656 N N . ASN A 1 209 ? -20.287 3.806 18.608 1.00 81.50 209 ASN A N 1
ATOM 1657 C CA . ASN A 1 209 ? -20.534 2.678 19.501 1.00 81.50 209 ASN A CA 1
ATOM 1658 C C . ASN A 1 209 ? -20.208 3.017 20.966 1.00 81.50 209 ASN A C 1
ATOM 1660 O O . ASN A 1 209 ? -20.995 2.718 21.857 1.00 81.50 209 ASN A O 1
ATOM 1664 N N . PHE A 1 210 ? -19.096 3.718 21.210 1.00 80.19 210 PHE A N 1
ATOM 1665 C CA . PHE A 1 210 ? -18.713 4.182 22.546 1.00 80.19 210 PHE A CA 1
ATOM 1666 C C . PHE A 1 210 ? -19.731 5.176 23.122 1.00 80.19 210 PHE A C 1
ATOM 1668 O O . PHE A 1 210 ? -20.170 5.046 24.263 1.00 80.19 210 PHE A O 1
ATOM 1675 N N . THR A 1 211 ? -20.165 6.148 22.315 1.00 80.94 211 THR A N 1
ATOM 1676 C CA . THR A 1 211 ? -21.104 7.190 22.757 1.00 80.94 211 THR A CA 1
ATOM 1677 C C . THR A 1 211 ? -22.548 6.716 22.912 1.00 80.94 211 THR A C 1
ATOM 1679 O O . THR A 1 211 ? -23.366 7.446 23.469 1.00 80.94 211 THR A O 1
ATOM 1682 N N . ASN A 1 212 ? -22.883 5.491 22.496 1.00 79.38 212 ASN A N 1
ATOM 1683 C CA . ASN A 1 212 ? -24.162 4.857 22.833 1.00 79.38 212 ASN A CA 1
ATOM 1684 C C . ASN A 1 212 ? -24.291 4.485 24.317 1.00 79.38 212 ASN A C 1
ATOM 1686 O O . ASN A 1 212 ? -25.392 4.159 24.751 1.00 79.38 212 ASN A O 1
ATOM 1690 N N . GLY A 1 213 ? -23.202 4.538 25.088 1.00 71.12 213 GLY A N 1
ATOM 1691 C CA . GLY A 1 213 ? -23.239 4.374 26.541 1.00 71.12 213 GLY A CA 1
ATOM 1692 C C . GLY A 1 213 ? -23.746 5.600 27.313 1.00 71.12 213 GLY A C 1
ATOM 1693 O O . GLY A 1 213 ? -23.909 5.501 28.526 1.00 71.12 213 GLY A O 1
ATOM 1694 N N . ALA A 1 214 ? -23.981 6.742 26.651 1.00 73.81 214 ALA A N 1
ATOM 1695 C CA . ALA A 1 214 ? -24.470 7.962 27.297 1.00 73.81 214 ALA A CA 1
ATOM 1696 C C . ALA A 1 214 ? -25.912 7.788 27.808 1.00 73.81 214 ALA A C 1
ATOM 1698 O O . ALA A 1 214 ? -26.797 7.370 27.055 1.00 73.81 214 ALA A O 1
ATOM 1699 N N . LYS A 1 215 ? -26.170 8.131 29.076 1.00 68.50 215 LYS A N 1
ATOM 1700 C CA . LYS A 1 215 ? -27.515 8.041 29.660 1.00 68.50 215 LYS A CA 1
ATOM 1701 C C . LYS A 1 215 ? -28.419 9.140 29.094 1.00 68.50 215 LYS A C 1
ATOM 1703 O O . LYS A 1 215 ? -27.992 10.272 28.896 1.00 68.50 215 LYS A O 1
ATOM 1708 N N . GLY A 1 216 ? -29.688 8.811 28.851 1.00 65.06 216 GLY A N 1
ATOM 1709 C CA . GLY A 1 216 ? -30.707 9.784 28.433 1.00 65.06 216 GLY A CA 1
ATOM 1710 C C . GLY A 1 216 ? -30.797 10.058 26.927 1.00 65.06 216 GLY A C 1
ATOM 1711 O O . GLY A 1 216 ? -31.682 10.804 26.515 1.00 65.06 216 GLY A O 1
ATOM 1712 N N . GLU A 1 217 ? -29.965 9.429 26.090 1.00 72.12 217 GLU A N 1
ATOM 1713 C CA 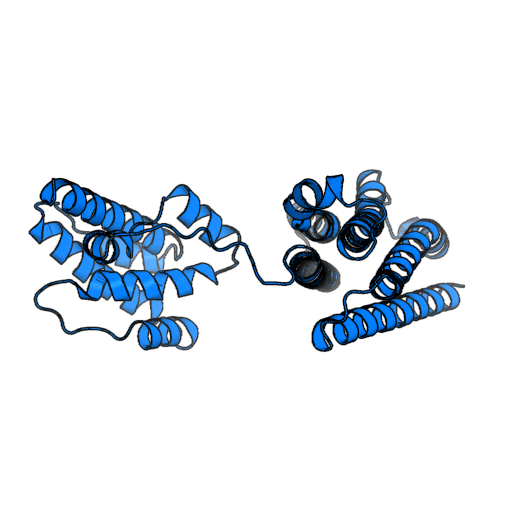. GLU A 1 217 ? -30.116 9.474 24.632 1.00 72.12 217 GLU A CA 1
ATOM 1714 C C . GLU A 1 217 ? -30.343 8.081 24.022 1.00 72.12 217 GLU A C 1
ATOM 1716 O O . GLU A 1 217 ? -29.758 7.089 24.448 1.00 72.12 217 GLU A O 1
ATOM 1721 N N . GLY A 1 218 ? -31.175 8.001 22.976 1.00 72.88 218 GLY A N 1
ATOM 1722 C CA . GLY A 1 218 ? -31.426 6.748 22.256 1.00 72.88 218 GLY A CA 1
ATOM 1723 C C . GLY A 1 218 ? -30.175 6.198 21.558 1.00 72.88 218 GLY A C 1
ATOM 1724 O O . GLY A 1 218 ? -29.322 6.956 21.079 1.00 72.88 218 GLY A O 1
ATOM 1725 N N . GLN A 1 219 ? -30.069 4.871 21.460 1.00 76.50 219 GLN A N 1
ATOM 1726 C CA . GLN A 1 219 ? -28.950 4.221 20.775 1.00 76.50 219 GLN A CA 1
ATOM 1727 C C . GLN A 1 219 ? -28.930 4.572 19.280 1.00 76.50 219 GLN A C 1
ATOM 1729 O O . GLN A 1 219 ? -29.945 4.506 18.587 1.00 76.50 219 GLN A O 1
ATOM 1734 N N . ARG A 1 220 ? -27.753 4.942 18.767 1.00 79.56 220 ARG A N 1
ATOM 1735 C CA . ARG A 1 220 ? -27.513 5.204 17.343 1.00 79.56 220 ARG A CA 1
ATOM 1736 C C . ARG A 1 220 ? -26.870 3.987 16.705 1.00 79.56 220 ARG A C 1
ATOM 1738 O O . ARG A 1 220 ? -25.897 3.455 17.227 1.00 79.56 220 ARG A O 1
ATOM 1745 N N . ASN A 1 221 ? -27.352 3.593 15.531 1.00 80.69 221 ASN A N 1
ATOM 1746 C CA . ASN A 1 221 ? -26.712 2.527 14.769 1.00 80.69 221 ASN A CA 1
ATOM 1747 C C . ASN A 1 221 ? -25.326 3.000 14.248 1.00 80.69 221 ASN A C 1
ATOM 1749 O O . ASN A 1 221 ? -25.268 3.976 13.481 1.00 80.69 221 ASN A O 1
ATOM 1753 N N . PRO A 1 222 ? -24.214 2.338 14.638 1.00 77.50 222 PRO A N 1
ATOM 1754 C CA . PRO A 1 222 ? -22.864 2.720 14.218 1.00 77.50 222 PRO A CA 1
ATOM 1755 C C . PRO A 1 222 ? -22.620 2.564 12.713 1.00 77.50 222 PRO A C 1
ATOM 1757 O O . PRO A 1 222 ? -21.964 3.412 12.108 1.00 77.50 222 PRO A O 1
ATOM 1760 N N . VAL A 1 223 ? -23.190 1.526 12.090 1.00 75.06 223 VAL A N 1
ATOM 1761 C CA . VAL A 1 223 ? -23.058 1.271 10.646 1.00 75.06 223 VAL A CA 1
ATOM 1762 C C . VAL A 1 223 ? -23.803 2.340 9.856 1.00 75.06 223 VAL A C 1
ATOM 1764 O O . VAL A 1 223 ? -23.244 2.922 8.931 1.00 75.06 223 VAL A O 1
ATOM 1767 N N . ALA A 1 224 ? -25.032 2.668 10.264 1.00 79.38 224 ALA A N 1
ATOM 1768 C CA . ALA A 1 224 ? -25.814 3.714 9.608 1.00 79.38 224 ALA A CA 1
ATOM 1769 C C . ALA A 1 224 ? -25.110 5.077 9.684 1.00 79.38 224 ALA A C 1
ATOM 1771 O O . ALA A 1 224 ? -25.033 5.785 8.687 1.00 79.38 224 ALA A O 1
ATOM 1772 N N . SER A 1 225 ? -24.539 5.422 10.844 1.00 79.75 225 SER A N 1
ATOM 1773 C CA . SER A 1 225 ? -23.801 6.679 11.028 1.00 79.75 225 SER A CA 1
ATOM 1774 C C . SER A 1 225 ? -22.536 6.745 10.164 1.00 79.75 225 SER A C 1
ATOM 1776 O O . SER A 1 225 ? -22.254 7.790 9.584 1.00 79.75 225 SER A O 1
ATOM 1778 N N . MET A 1 226 ? -21.805 5.633 10.034 1.00 83.06 226 MET A N 1
ATOM 1779 C CA . MET A 1 226 ? -20.639 5.531 9.151 1.00 83.06 226 MET A CA 1
ATOM 1780 C C . MET A 1 226 ? -21.024 5.709 7.676 1.00 83.06 226 MET A C 1
ATOM 1782 O O . MET A 1 226 ? -20.394 6.497 6.975 1.00 83.06 226 MET A O 1
ATOM 1786 N N . LEU A 1 227 ? -22.073 5.014 7.221 1.00 81.06 227 LEU A N 1
ATOM 1787 C CA . LEU A 1 227 ? -22.561 5.095 5.841 1.00 81.06 227 LEU A CA 1
ATOM 1788 C C . LEU A 1 227 ? -23.088 6.496 5.510 1.00 81.06 227 LEU A C 1
ATOM 1790 O O . LEU A 1 227 ? -22.771 7.036 4.454 1.00 81.06 227 LEU A O 1
ATOM 1794 N N . LEU A 1 228 ? -23.831 7.120 6.426 1.00 80.88 228 LEU A N 1
ATOM 1795 C CA . LEU A 1 228 ? -24.305 8.494 6.263 1.00 80.88 228 LEU A CA 1
ATOM 1796 C C . LEU A 1 228 ? -23.132 9.482 6.160 1.00 80.88 228 LEU A C 1
ATOM 1798 O O . LEU A 1 228 ? -23.149 10.337 5.284 1.00 80.88 228 LEU A O 1
ATOM 1802 N N . CYS A 1 229 ? -22.080 9.331 6.974 1.00 81.31 229 CYS A N 1
ATOM 1803 C CA . CYS A 1 229 ? -20.866 10.150 6.858 1.00 81.31 229 CYS A CA 1
ATOM 1804 C C . CYS A 1 229 ? -20.074 9.908 5.560 1.00 81.31 229 CYS A C 1
ATOM 1806 O O . CYS A 1 229 ? -19.282 10.766 5.183 1.00 81.31 229 CYS A O 1
ATOM 1808 N N . MET A 1 230 ? -20.249 8.754 4.908 1.00 79.12 230 MET A N 1
ATOM 1809 C CA . MET A 1 230 ? -19.557 8.393 3.667 1.00 79.12 230 MET A CA 1
ATOM 1810 C C . MET A 1 230 ? -20.296 8.887 2.418 1.00 79.12 230 MET A C 1
ATOM 1812 O O . MET A 1 230 ? -19.663 9.376 1.488 1.00 79.12 230 MET A O 1
ATOM 1816 N N . PHE A 1 231 ? -21.624 8.745 2.390 1.00 75.19 231 PHE A N 1
ATOM 1817 C CA . PHE A 1 231 ? -22.431 8.961 1.185 1.00 75.19 231 PHE A CA 1
ATOM 1818 C C . PHE A 1 231 ? -23.253 10.253 1.201 1.00 75.19 231 PHE A C 1
ATOM 1820 O O . PHE A 1 231 ? -23.666 10.710 0.137 1.00 75.19 231 PHE A O 1
ATOM 1827 N N . VAL A 1 232 ? -23.496 10.854 2.372 1.00 79.62 232 VAL A N 1
ATOM 1828 C CA . VAL A 1 232 ? -24.263 12.101 2.486 1.00 79.62 232 VAL A CA 1
ATOM 1829 C C . VAL A 1 232 ? -23.310 13.264 2.776 1.00 79.62 232 VAL A C 1
ATOM 1831 O O . VAL A 1 232 ? -22.770 13.353 3.885 1.00 79.62 232 VAL A O 1
ATOM 1834 N N . PRO A 1 233 ? -23.095 14.183 1.816 1.00 71.88 233 PRO A N 1
ATOM 1835 C CA . PRO A 1 233 ? -22.237 15.340 2.040 1.00 71.88 233 PRO A CA 1
ATOM 1836 C C . PRO A 1 233 ? -22.774 16.193 3.200 1.00 71.88 233 PRO A C 1
ATOM 1838 O O . PRO A 1 233 ? -23.981 16.319 3.394 1.00 71.88 233 PRO A O 1
ATOM 1841 N N . PHE A 1 234 ? -21.863 16.753 4.002 1.00 74.06 234 PHE A N 1
ATOM 1842 C CA . PHE A 1 234 ? -22.131 17.559 5.210 1.00 74.06 234 PHE A CA 1
ATOM 1843 C C . PHE A 1 234 ? -22.752 16.825 6.413 1.00 74.06 234 PHE A C 1
ATOM 1845 O O . PHE A 1 234 ? -22.820 17.402 7.502 1.00 74.06 234 PHE A O 1
ATOM 1852 N N . TYR A 1 235 ? -23.125 15.543 6.297 1.00 79.56 235 TYR A N 1
ATOM 1853 C CA . TYR A 1 235 ? -23.621 14.778 7.450 1.00 79.56 235 TYR A CA 1
ATOM 1854 C C . TYR A 1 235 ? -22.560 14.622 8.553 1.00 79.56 235 TYR A C 1
ATOM 1856 O O . TYR A 1 235 ? -22.896 14.595 9.738 1.00 79.56 235 TYR A O 1
ATOM 1864 N N . SER A 1 236 ? -21.275 14.589 8.188 1.00 75.50 236 SER A N 1
ATOM 1865 C CA . SER A 1 236 ? -20.149 14.510 9.127 1.00 75.50 236 SER A CA 1
ATOM 1866 C C . SER A 1 236 ? -20.150 15.635 10.169 1.00 75.50 236 SER A C 1
ATOM 1868 O O . SER A 1 236 ? -19.810 15.388 11.326 1.00 75.50 236 SER A O 1
ATOM 1870 N N . ILE A 1 237 ? -20.599 16.841 9.809 1.00 77.94 237 ILE A N 1
ATOM 1871 C CA . ILE A 1 237 ? -20.684 17.995 10.718 1.00 77.94 237 ILE A CA 1
ATOM 1872 C C . ILE A 1 237 ? -21.784 17.763 11.761 1.00 77.94 237 ILE A C 1
ATOM 1874 O O . ILE A 1 237 ? -21.550 17.880 12.965 1.00 77.94 237 ILE A O 1
ATOM 1878 N N . VAL A 1 238 ? -22.971 17.344 11.310 1.00 79.38 238 VAL A N 1
ATOM 1879 C CA . VAL A 1 238 ? -24.107 17.019 12.191 1.00 79.38 238 VAL A CA 1
ATOM 1880 C C . VAL A 1 238 ? -23.767 15.845 13.106 1.00 79.38 238 VAL A C 1
ATOM 1882 O O . VAL A 1 238 ? -24.107 15.853 14.292 1.00 79.38 238 VAL A O 1
ATOM 1885 N N . TRP A 1 239 ? -23.088 14.830 12.567 1.00 85.38 239 TRP A N 1
ATOM 1886 C CA . TRP A 1 239 ? -22.620 13.692 13.344 1.00 85.38 239 TRP A CA 1
ATOM 1887 C C . TRP A 1 239 ? -21.648 14.147 14.434 1.00 85.38 239 TRP A C 1
ATOM 1889 O O . TRP A 1 239 ? -21.855 13.796 15.593 1.00 85.38 239 TRP A O 1
ATOM 1899 N N . THR A 1 240 ? -20.663 14.973 14.080 1.00 81.00 240 THR A N 1
ATOM 1900 C CA . THR A 1 240 ? -19.635 15.483 14.999 1.00 81.00 240 THR A CA 1
ATOM 1901 C C . THR A 1 240 ? -20.260 16.265 16.148 1.00 81.00 240 THR A C 1
ATOM 1903 O O . THR A 1 240 ? -19.966 15.975 17.305 1.00 81.00 240 THR A O 1
ATOM 1906 N N . TYR A 1 241 ? -21.196 17.171 15.853 1.00 77.94 241 TYR A N 1
ATOM 1907 C CA . TYR A 1 241 ? -21.918 17.935 16.872 1.00 77.94 241 TYR A CA 1
ATOM 1908 C C . TYR A 1 241 ? -22.697 17.035 17.845 1.00 77.94 241 TYR A C 1
ATOM 1910 O O . TYR A 1 241 ? -22.562 17.154 19.064 1.00 77.94 241 TYR A O 1
ATOM 1918 N N . LYS A 1 242 ? -23.483 16.084 17.319 1.00 80.44 242 LYS A N 1
ATOM 1919 C CA . LYS A 1 242 ? -24.263 15.154 18.156 1.00 80.44 242 LYS A CA 1
ATOM 1920 C C . LYS A 1 242 ? -23.365 14.256 19.007 1.00 80.44 242 LYS A C 1
ATOM 1922 O O . LYS A 1 242 ? -23.683 13.983 20.160 1.00 80.44 242 LYS A O 1
ATOM 1927 N N . THR A 1 243 ? -22.252 13.792 18.449 1.00 81.94 243 THR A N 1
ATOM 1928 C CA . THR A 1 243 ? -21.275 12.966 19.166 1.00 81.94 243 THR A CA 1
ATOM 1929 C C . THR A 1 243 ? -20.569 13.774 20.258 1.00 81.94 243 THR A C 1
ATOM 1931 O O . THR A 1 243 ? -20.440 13.273 21.371 1.00 81.94 243 THR A O 1
ATOM 1934 N N . ALA A 1 244 ? -20.195 15.032 19.996 1.00 80.19 244 ALA A N 1
ATOM 1935 C CA . ALA A 1 244 ? -19.598 15.924 20.993 1.00 80.19 244 ALA A CA 1
ATOM 1936 C C . ALA A 1 244 ? -20.519 16.150 22.194 1.00 80.19 244 ALA A C 1
ATOM 1938 O O . ALA A 1 244 ? -20.083 15.978 23.326 1.00 80.19 244 ALA A O 1
ATOM 1939 N N . ARG A 1 245 ? -21.814 16.392 21.957 1.00 78.25 245 ARG A N 1
ATOM 1940 C CA . ARG A 1 245 ? -22.802 16.535 23.035 1.00 78.25 245 ARG A CA 1
ATOM 1941 C C . ARG A 1 245 ? -22.895 15.289 23.925 1.00 78.25 245 ARG A C 1
ATOM 1943 O O . ARG A 1 245 ? -22.947 15.412 25.143 1.00 78.25 245 ARG A O 1
ATOM 1950 N N . ARG A 1 246 ? -22.874 14.087 23.337 1.00 79.69 246 ARG A N 1
ATOM 1951 C CA . ARG A 1 246 ? -22.867 12.828 24.108 1.00 79.69 246 ARG A CA 1
ATOM 1952 C C . ARG A 1 246 ? -21.593 12.658 24.925 1.00 79.69 246 ARG A C 1
ATOM 1954 O O . ARG A 1 246 ? -21.655 12.185 26.056 1.00 79.69 246 ARG A O 1
ATOM 1961 N N . VAL A 1 247 ? -20.447 13.025 24.354 1.00 80.88 247 VAL A N 1
ATOM 1962 C CA . VAL A 1 247 ? -19.160 13.022 25.062 1.00 80.88 247 VAL A CA 1
ATOM 1963 C C . VAL A 1 247 ? -19.183 14.016 26.222 1.00 80.88 247 VAL A C 1
ATOM 1965 O O . VAL A 1 247 ? -18.777 13.639 27.315 1.00 80.88 247 VAL A O 1
ATOM 1968 N N . ASP A 1 248 ? -19.728 15.218 26.029 1.00 79.06 248 ASP A N 1
ATOM 1969 C CA . ASP A 1 248 ? -19.875 16.225 27.086 1.00 79.06 248 ASP A CA 1
ATOM 1970 C C . ASP A 1 248 ? -20.807 15.745 28.211 1.00 79.06 248 ASP A C 1
ATOM 1972 O O . ASP A 1 248 ? -20.477 15.901 29.384 1.00 79.06 248 ASP A O 1
ATOM 1976 N N . MET A 1 249 ? -21.918 15.071 27.886 1.00 75.94 249 MET A N 1
ATOM 1977 C CA . MET A 1 249 ? -22.793 14.451 28.893 1.00 75.94 249 MET A CA 1
ATOM 1978 C C . MET A 1 249 ? -22.066 13.367 29.702 1.00 75.94 249 MET A C 1
ATOM 1980 O O . MET A 1 249 ? -22.127 13.362 30.930 1.00 75.94 249 MET A O 1
ATOM 1984 N N . MET A 1 250 ? -21.330 12.474 29.033 1.00 75.88 250 MET A N 1
ATOM 1985 C CA . MET A 1 250 ? -20.549 11.430 29.710 1.00 75.88 250 MET A CA 1
ATOM 1986 C C . MET A 1 250 ? -19.371 11.996 30.522 1.00 75.88 250 MET A C 1
ATOM 1988 O O . MET A 1 250 ? -18.993 11.415 31.537 1.00 75.88 250 MET A O 1
ATOM 1992 N N . ALA A 1 251 ? -18.788 13.118 30.093 1.00 74.62 251 ALA A N 1
ATOM 1993 C CA . ALA A 1 251 ? -17.758 13.842 30.834 1.00 74.62 251 ALA A CA 1
ATOM 1994 C C . ALA A 1 251 ? -18.337 14.494 32.100 1.00 74.62 251 ALA A C 1
ATOM 1996 O O . ALA A 1 251 ? -17.750 14.362 33.177 1.00 74.62 251 ALA A O 1
ATOM 1997 N N . ALA A 1 252 ? -19.515 15.118 31.992 1.00 76.12 252 ALA A N 1
ATOM 1998 C CA . ALA A 1 252 ? -20.218 15.737 33.112 1.00 76.12 252 ALA A CA 1
ATOM 1999 C C . ALA A 1 252 ? -20.593 14.717 34.200 1.00 76.12 252 ALA A C 1
ATOM 2001 O O . ALA A 1 252 ? -20.409 15.000 35.382 1.00 76.12 252 ALA A O 1
ATOM 2002 N N . GLU A 1 253 ? -21.020 13.505 33.819 1.00 72.75 253 GLU A N 1
ATOM 2003 C CA . GLU A 1 253 ? -21.274 12.406 34.770 1.00 72.75 253 GLU A CA 1
ATOM 2004 C C . GLU A 1 253 ? -20.037 12.028 35.603 1.00 72.75 253 GLU A C 1
ATOM 2006 O O . GLU A 1 253 ? -20.174 11.528 36.717 1.00 72.75 253 GLU A O 1
ATOM 2011 N N . LYS A 1 254 ? -18.831 12.287 35.086 1.00 68.44 254 LYS A N 1
ATOM 2012 C CA . LYS A 1 254 ? -17.553 12.005 35.755 1.00 68.44 254 LYS A CA 1
ATOM 2013 C C . LYS A 1 254 ? -16.895 13.249 36.361 1.00 68.44 254 LYS A C 1
ATOM 2015 O O . LYS A 1 254 ? -15.719 13.204 36.713 1.00 68.44 254 LYS A O 1
ATOM 2020 N N . GLY A 1 255 ? -17.618 14.367 36.455 1.00 62.31 255 GLY A N 1
ATOM 2021 C CA . GLY A 1 255 ? -17.097 15.624 37.004 1.00 62.31 255 GLY A CA 1
ATOM 2022 C C . GLY A 1 255 ? -16.052 16.321 36.122 1.00 62.31 255 GLY A C 1
ATOM 2023 O O . GLY A 1 255 ? -15.348 17.213 36.593 1.00 62.31 255 GLY A O 1
ATOM 2024 N N . ILE A 1 256 ? -15.935 15.941 34.846 1.00 66.69 256 ILE A N 1
ATOM 2025 C CA . ILE A 1 256 ? -15.023 16.567 33.884 1.00 66.69 256 ILE A CA 1
ATOM 2026 C C . ILE A 1 256 ? -15.776 17.719 33.206 1.00 66.69 256 ILE A C 1
ATOM 2028 O O . ILE A 1 256 ? -16.688 17.484 32.415 1.00 66.69 256 ILE A O 1
ATOM 2032 N N . GLN A 1 257 ? -15.397 18.969 33.489 1.00 54.78 257 GLN A N 1
ATOM 2033 C CA . GLN A 1 257 ? -15.967 20.127 32.790 1.00 54.78 257 GLN A CA 1
ATOM 2034 C C . GLN A 1 257 ? -15.594 20.101 31.300 1.00 54.78 257 GLN A C 1
ATOM 2036 O O . GLN A 1 257 ? -14.425 19.929 30.931 1.00 54.78 257 GLN A O 1
ATOM 2041 N N . SER A 1 258 ? -16.592 20.260 30.430 1.00 53.75 258 SER A N 1
ATOM 2042 C CA . SER A 1 258 ? -16.399 20.249 28.982 1.00 53.75 258 SER A CA 1
ATOM 2043 C C . SER A 1 258 ? -17.499 21.053 28.284 1.00 53.75 258 SER A C 1
ATOM 2045 O O . SER A 1 258 ? -18.677 20.765 28.465 1.00 53.75 258 SER A O 1
ATOM 2047 N N . ASP A 1 259 ? -17.101 22.053 27.493 1.00 56.62 259 ASP A N 1
ATOM 2048 C CA . ASP A 1 259 ? -17.954 22.753 26.519 1.00 56.62 259 ASP A CA 1
ATOM 2049 C C . ASP A 1 259 ? -17.397 22.482 25.109 1.00 56.62 259 ASP A C 1
ATOM 2051 O O . ASP A 1 259 ? -16.913 23.362 24.389 1.00 56.62 259 ASP A O 1
ATOM 2055 N N . LEU A 1 260 ? -17.325 21.191 24.765 1.00 62.50 260 LEU A N 1
ATOM 2056 C CA . LEU A 1 260 ? -16.699 20.720 23.532 1.00 62.50 260 LEU A CA 1
ATOM 2057 C C . LEU A 1 260 ? -17.636 20.910 22.341 1.00 62.50 260 LEU A C 1
ATOM 2059 O O . LEU A 1 260 ? -17.159 21.169 21.240 1.00 62.50 260 LEU A O 1
ATOM 2063 N N . GLY A 1 261 ? -18.953 20.811 22.541 1.00 54.16 261 GLY A N 1
ATOM 2064 C CA . GLY A 1 261 ? -19.960 20.926 21.483 1.00 54.16 261 GLY A CA 1
ATOM 2065 C C . GLY A 1 261 ? -19.839 22.194 20.630 1.00 54.16 261 GLY A C 1
ATOM 2066 O O . GLY A 1 261 ? -19.877 22.102 19.401 1.00 54.16 261 GLY A O 1
ATOM 2067 N N . THR A 1 262 ? -19.632 23.357 21.253 1.00 55.53 262 THR A N 1
ATOM 2068 C CA . THR A 1 262 ? -19.538 24.651 20.549 1.00 55.53 262 THR A CA 1
ATOM 2069 C C . THR A 1 262 ? -18.194 24.813 19.829 1.00 55.53 262 THR A C 1
ATOM 2071 O O . THR A 1 262 ? -18.151 25.213 18.664 1.00 55.53 262 THR A O 1
ATOM 2074 N N . LEU A 1 263 ? -17.090 24.416 20.472 1.00 55.78 263 LEU A N 1
ATOM 2075 C CA . LEU A 1 263 ? -15.744 24.455 19.886 1.00 55.78 263 LEU A CA 1
ATOM 2076 C C . LEU A 1 263 ? -15.593 23.464 18.724 1.00 55.78 263 LEU A C 1
ATOM 2078 O O . LEU A 1 263 ? -15.052 23.806 17.677 1.00 55.78 263 LEU A O 1
ATOM 2082 N N . CYS A 1 264 ? -16.113 22.247 18.876 1.00 55.03 264 CYS A N 1
ATOM 2083 C CA . CYS A 1 264 ? -16.061 21.198 17.860 1.00 55.03 264 CYS A CA 1
ATOM 2084 C C . CYS A 1 264 ? -16.904 21.570 16.627 1.00 55.03 264 CYS A C 1
ATOM 2086 O O . CYS A 1 264 ? -16.507 21.262 15.506 1.00 55.03 264 CYS A O 1
ATOM 2088 N N . LEU A 1 265 ? -18.018 22.291 16.818 1.00 55.06 265 LEU A N 1
ATOM 2089 C CA . LEU A 1 265 ? -18.851 22.817 15.733 1.00 55.06 265 LEU A CA 1
ATOM 2090 C C . LEU A 1 265 ? -18.125 23.902 14.921 1.00 55.06 265 LEU A C 1
ATOM 2092 O O . LEU A 1 265 ? -18.104 23.826 13.694 1.00 55.06 265 LEU A O 1
ATOM 2096 N N . ILE A 1 266 ? -17.488 24.870 15.592 1.00 58.03 266 ILE A N 1
ATOM 2097 C CA . ILE A 1 266 ? -16.703 25.928 14.930 1.00 58.03 266 ILE A CA 1
ATOM 2098 C C . ILE A 1 266 ? -15.493 25.317 14.200 1.00 58.03 266 ILE A C 1
ATOM 2100 O O . ILE A 1 266 ? -15.223 25.653 13.047 1.00 58.03 266 ILE A O 1
ATOM 2104 N N . LEU A 1 267 ? -14.797 24.361 14.824 1.00 55.44 267 LEU A N 1
ATOM 2105 C CA . LEU A 1 267 ? -13.626 23.707 14.231 1.00 55.44 267 LEU A CA 1
ATOM 2106 C C . LEU A 1 267 ? -13.981 22.749 13.086 1.00 55.44 267 LEU A C 1
ATOM 2108 O O . LEU A 1 267 ? -13.200 22.641 12.145 1.00 55.44 267 LEU A O 1
ATOM 2112 N N . ALA A 1 268 ? -15.142 22.087 13.113 1.00 56.50 268 ALA A N 1
ATOM 2113 C CA . ALA A 1 268 ? -15.577 21.199 12.030 1.00 56.50 268 ALA A CA 1
ATOM 2114 C C . ALA A 1 268 ? -15.841 21.940 10.713 1.00 56.50 268 ALA A C 1
ATOM 2116 O O . ALA A 1 268 ? -15.700 21.342 9.647 1.00 56.50 268 ALA A O 1
ATOM 2117 N N . ILE A 1 269 ? -16.192 23.228 10.786 1.00 53.47 269 ILE A N 1
ATOM 2118 C CA . ILE A 1 269 ? -16.438 24.079 9.616 1.00 53.47 269 ILE A CA 1
ATOM 2119 C C . ILE A 1 269 ? -15.119 24.592 9.009 1.00 53.47 269 ILE A C 1
ATOM 2121 O O . ILE A 1 269 ? -15.027 24.711 7.790 1.00 53.47 269 ILE A O 1
ATOM 2125 N N . VAL A 1 270 ? -14.090 24.862 9.827 1.00 47.50 270 VAL A N 1
ATOM 2126 C CA . VAL A 1 270 ? -12.833 25.503 9.378 1.00 47.50 270 VAL A CA 1
ATOM 2127 C C . VAL A 1 270 ? -11.688 24.500 9.154 1.00 47.50 270 VAL A C 1
ATOM 2129 O O . VAL A 1 270 ? -10.878 24.679 8.248 1.00 47.50 270 VAL A O 1
ATOM 2132 N N . PHE A 1 271 ? -11.620 23.415 9.932 1.00 58.72 271 PHE A N 1
ATOM 2133 C CA . PHE A 1 271 ? -10.531 22.431 9.896 1.00 58.72 271 PHE A CA 1
ATOM 2134 C C . PHE A 1 271 ? -11.050 21.012 10.186 1.00 58.72 271 PHE A C 1
ATOM 2136 O O . PHE A 1 271 ? -11.022 20.547 11.324 1.00 58.72 271 PHE A O 1
ATOM 2143 N N . GLY A 1 272 ? -11.469 20.274 9.154 1.00 57.50 272 GLY A N 1
ATOM 2144 C CA . GLY A 1 272 ? -12.135 18.964 9.295 1.00 57.50 272 GLY A CA 1
ATOM 2145 C C . GLY A 1 272 ? -11.365 17.853 10.040 1.00 57.50 272 GLY A C 1
ATOM 2146 O O . GLY A 1 272 ? -11.975 16.865 10.439 1.00 57.50 272 GLY A O 1
ATOM 2147 N N . ILE A 1 273 ? -10.054 18.000 10.274 1.00 63.28 273 ILE A N 1
ATOM 2148 C CA . ILE A 1 273 ? -9.200 17.007 10.965 1.00 63.28 273 ILE A CA 1
ATOM 2149 C C . ILE A 1 273 ? -9.117 17.247 12.485 1.00 63.28 273 ILE A C 1
ATOM 2151 O O . ILE A 1 273 ? -8.851 16.314 13.243 1.00 63.28 273 ILE A O 1
ATOM 2155 N N . LEU A 1 274 ? -9.364 18.471 12.961 1.00 66.38 274 LEU A N 1
ATOM 2156 C CA . LEU A 1 274 ? -9.286 18.795 14.392 1.00 66.38 274 LEU A CA 1
ATOM 2157 C C . LEU A 1 274 ? -10.413 18.176 15.247 1.00 66.38 274 LEU A C 1
ATOM 2159 O O . LEU A 1 274 ? -10.114 17.722 16.355 1.00 66.38 274 LEU A O 1
ATOM 2163 N N . PRO A 1 275 ? -11.680 18.098 14.781 1.00 72.75 275 PRO A N 1
ATOM 2164 C CA . PRO A 1 275 ? -12.772 17.539 15.575 1.00 72.75 275 PRO A CA 1
ATOM 2165 C C . PRO A 1 275 ? -12.544 16.085 16.023 1.00 72.75 275 PRO A C 1
ATOM 2167 O O . PRO A 1 275 ? -12.735 15.813 17.211 1.00 72.75 275 PRO A O 1
ATOM 2170 N N . PRO A 1 276 ? -12.073 15.156 15.161 1.00 74.62 276 PRO A N 1
ATOM 2171 C CA . PRO A 1 276 ? -11.733 13.800 15.591 1.00 74.62 276 PRO A CA 1
ATOM 2172 C C . PRO A 1 276 ? -10.650 13.732 16.673 1.00 74.62 276 PRO A C 1
ATOM 2174 O O . PRO A 1 276 ? -10.766 12.933 17.598 1.00 74.62 276 PRO A O 1
ATOM 2177 N N . ILE A 1 277 ? -9.634 14.601 16.602 1.00 76.44 277 ILE A N 1
ATOM 2178 C CA . ILE A 1 277 ? -8.530 14.639 17.573 1.00 76.44 277 ILE A CA 1
ATOM 2179 C C . ILE A 1 277 ? -9.044 15.080 18.949 1.00 76.44 277 ILE A C 1
ATOM 2181 O O . ILE A 1 277 ? -8.803 14.396 19.942 1.00 76.44 277 ILE A O 1
ATOM 2185 N N . LEU A 1 278 ? -9.799 16.180 19.010 1.00 76.25 278 LEU A N 1
ATOM 2186 C CA . LEU A 1 278 ? -10.352 16.699 20.267 1.00 76.25 278 LEU A CA 1
ATOM 2187 C C . LEU A 1 278 ? -11.353 15.726 20.907 1.00 76.25 278 LEU A C 1
ATOM 2189 O O . LEU A 1 278 ? -11.333 15.512 22.120 1.00 76.25 278 LEU A O 1
ATOM 2193 N N . LEU A 1 279 ? -12.205 15.098 20.091 1.00 79.50 279 LEU A N 1
ATOM 2194 C CA . LEU A 1 279 ? -13.143 14.079 20.562 1.00 79.50 279 LEU A CA 1
ATOM 2195 C C . LEU A 1 279 ? -12.416 12.841 21.089 1.00 79.50 279 LEU A C 1
ATOM 2197 O O . LEU A 1 279 ? -12.789 12.319 22.139 1.00 79.50 279 LEU A O 1
ATOM 2201 N N . GLN A 1 280 ? -11.373 12.377 20.396 1.00 81.88 280 GLN A N 1
ATOM 2202 C CA . GLN A 1 280 ? -10.603 11.214 20.829 1.00 81.88 280 GLN A CA 1
ATOM 2203 C C . GLN A 1 280 ? -9.870 11.470 22.151 1.00 81.88 280 GLN A C 1
ATOM 2205 O O . GLN A 1 280 ? -9.852 10.582 23.004 1.00 81.88 280 GLN A O 1
ATOM 2210 N N . ASP A 1 281 ? -9.313 12.667 22.346 1.00 80.88 281 ASP A N 1
ATOM 2211 C CA . ASP A 1 281 ? -8.652 13.054 23.596 1.00 80.88 281 ASP A CA 1
ATOM 2212 C C . ASP A 1 281 ? -9.616 12.981 24.793 1.00 80.88 281 ASP A C 1
ATOM 2214 O O . ASP A 1 281 ? -9.336 12.341 25.810 1.00 80.88 281 ASP A O 1
ATOM 2218 N N . LYS A 1 282 ? -10.826 13.525 24.629 1.00 77.69 282 LYS A N 1
ATOM 2219 C CA . LYS A 1 282 ? -11.869 13.492 25.664 1.00 77.69 282 LYS A CA 1
ATOM 2220 C C . LYS A 1 282 ? -12.412 12.086 25.916 1.00 77.69 282 LYS A C 1
ATOM 2222 O O . LYS A 1 282 ? -12.570 11.694 27.071 1.00 77.69 282 LYS A O 1
ATOM 2227 N N . ILE A 1 283 ? -12.641 11.298 24.864 1.00 82.31 283 ILE A N 1
ATOM 2228 C CA . ILE A 1 283 ? -13.032 9.884 24.990 1.00 82.31 283 ILE A CA 1
ATOM 2229 C C . ILE A 1 283 ? -11.973 9.106 25.785 1.00 82.31 283 ILE A C 1
ATOM 2231 O O . ILE A 1 283 ? -12.321 8.314 26.663 1.00 82.31 283 ILE A O 1
ATOM 2235 N N . ASN A 1 284 ? -10.685 9.364 25.535 1.00 81.38 284 ASN A N 1
ATOM 2236 C CA . ASN A 1 284 ? -9.592 8.743 26.282 1.00 81.38 284 ASN A CA 1
ATOM 2237 C C . ASN A 1 284 ? -9.590 9.156 27.760 1.00 81.38 284 ASN A C 1
ATOM 2239 O O . ASN A 1 284 ? -9.390 8.296 28.622 1.00 81.38 284 ASN A O 1
ATOM 2243 N N . ALA A 1 285 ? -9.844 10.432 28.068 1.00 78.62 285 ALA A N 1
ATOM 2244 C CA . ALA A 1 285 ? -9.950 10.910 29.448 1.00 78.62 285 ALA A CA 1
ATOM 2245 C C . ALA A 1 285 ? -11.095 10.209 30.207 1.00 78.62 285 ALA A C 1
ATOM 2247 O O . ALA A 1 285 ? -10.886 9.689 31.305 1.00 78.62 285 ALA A O 1
ATOM 2248 N N . ILE A 1 286 ? -12.274 10.096 29.584 1.00 76.19 286 ILE A N 1
ATOM 2249 C CA . ILE A 1 286 ? -13.448 9.397 30.143 1.00 76.19 286 ILE A CA 1
ATOM 2250 C C . ILE A 1 286 ? -13.159 7.901 30.356 1.00 76.19 286 ILE A C 1
ATOM 2252 O O . ILE A 1 286 ? -13.496 7.344 31.406 1.00 76.19 286 ILE A O 1
ATOM 2256 N N . ALA A 1 287 ? -12.527 7.241 29.380 1.00 74.38 287 ALA A N 1
ATOM 2257 C CA . ALA A 1 287 ? -12.173 5.823 29.460 1.00 74.38 287 ALA A CA 1
ATOM 2258 C C . ALA A 1 287 ? -11.138 5.540 30.567 1.00 74.38 287 ALA A C 1
ATOM 2260 O O . ALA A 1 287 ? -11.239 4.536 31.277 1.00 74.38 287 ALA A O 1
ATOM 2261 N N . THR A 1 288 ? -10.179 6.450 30.761 1.00 74.88 288 THR A N 1
ATOM 2262 C CA . THR A 1 288 ? -9.173 6.350 31.832 1.00 74.88 288 THR A CA 1
ATOM 2263 C C . THR A 1 288 ? -9.820 6.518 33.208 1.00 74.88 288 THR A C 1
ATOM 2265 O O . THR A 1 288 ? -9.606 5.687 34.086 1.00 74.88 288 THR A O 1
ATOM 2268 N N . ALA A 1 289 ? -10.704 7.508 33.373 1.00 68.62 289 ALA A N 1
ATOM 2269 C CA . ALA A 1 289 ? -11.449 7.710 34.617 1.00 68.62 289 ALA A CA 1
ATOM 2270 C C . ALA A 1 289 ? -12.312 6.490 34.998 1.00 68.62 289 ALA A C 1
ATOM 2272 O O . ALA A 1 289 ? -12.361 6.106 36.160 1.00 68.62 289 ALA A O 1
ATOM 2273 N N . LYS A 1 290 ? -12.946 5.824 34.020 1.00 65.06 290 LYS A N 1
ATOM 2274 C CA . LYS A 1 290 ? -13.708 4.579 34.246 1.00 65.06 290 LYS A CA 1
ATOM 2275 C C . LYS A 1 290 ? -12.831 3.404 34.699 1.00 65.06 290 LYS A C 1
ATOM 2277 O O . LYS A 1 290 ? -13.303 2.550 35.435 1.00 65.06 290 LYS A O 1
ATOM 2282 N N . THR A 1 291 ? -11.576 3.345 34.260 1.00 59.59 291 THR A N 1
ATOM 2283 C CA . THR A 1 291 ? -10.653 2.266 34.655 1.00 59.59 291 THR A CA 1
ATOM 2284 C C . THR A 1 291 ? -10.254 2.390 36.129 1.00 59.59 291 THR A C 1
ATOM 2286 O O . THR A 1 291 ? -10.144 1.377 36.810 1.00 59.59 291 THR A O 1
ATOM 2289 N N . ASN A 1 292 ? -10.125 3.621 36.634 1.00 57.44 292 ASN A N 1
ATOM 2290 C CA . ASN A 1 292 ? -9.783 3.895 38.033 1.00 57.44 292 ASN A CA 1
ATOM 2291 C C . ASN A 1 292 ? -10.940 3.623 39.018 1.00 57.44 292 ASN A C 1
ATOM 2293 O O . ASN A 1 292 ? -10.682 3.417 40.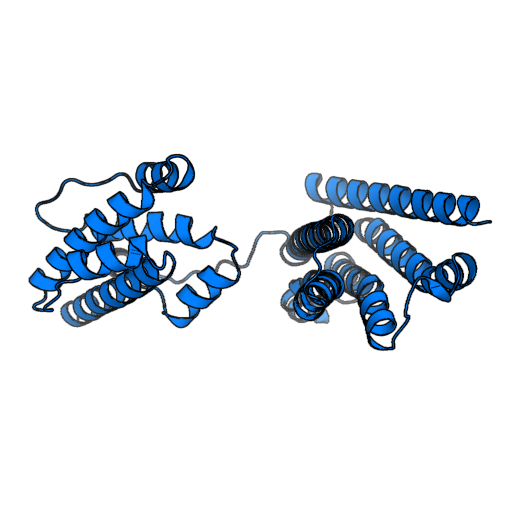192 1.00 57.44 292 ASN A O 1
ATOM 2297 N N . GLU A 1 293 ? -12.200 3.619 38.564 1.00 54.75 293 GLU A N 1
ATOM 2298 C CA . GLU A 1 293 ? -13.386 3.309 39.394 1.00 54.75 293 GLU A CA 1
ATOM 2299 C C . GLU A 1 293 ? -13.584 1.797 39.637 1.00 54.75 293 GLU A C 1
ATOM 2301 O O . GLU A 1 293 ? -14.394 1.414 40.475 1.00 54.75 293 GLU A O 1
ATOM 2306 N N . ILE A 1 294 ? -12.909 0.935 38.864 1.00 52.22 294 ILE A N 1
ATOM 2307 C CA . ILE A 1 294 ? -13.078 -0.533 38.897 1.00 52.22 294 ILE A CA 1
ATOM 2308 C C . ILE A 1 294 ? -11.964 -1.216 39.726 1.00 52.22 294 ILE A C 1
ATOM 2310 O O . ILE A 1 294 ? -12.031 -2.422 39.964 1.00 52.22 294 ILE A O 1
ATOM 2314 N N . GLN A 1 295 ? -10.948 -0.462 40.166 1.00 35.88 295 GLN A N 1
ATOM 2315 C CA . GLN A 1 295 ? -9.907 -0.917 41.101 1.00 35.88 295 GLN A CA 1
ATOM 2316 C C . GLN A 1 295 ? -10.299 -0.621 42.547 1.00 35.88 295 GLN A C 1
ATOM 2318 O O . GLN A 1 295 ? -9.954 -1.466 43.402 1.00 35.88 295 GLN A O 1
#

pLDDT: mean 75.4, std 13.1, range [35.88, 94.06]

Foldseek 3Di:
DLVVVVVVVVVLVVLLVVLLVLLVVCLVVVPQAPVNLVSLVSNLVSLVVCLVCVVVSCVVVDVVPDDDDPLNNVLSVLQSVLSVLLSVLSCCQRDPPNVVCLVVSLVVLLSSLVSLCSQLVVLVVCCVVVVDDDPVSVVSNVVSNVVSVSSSVSSQCSSCVVDDPPPPPPDDPVCVLLCLLADDLVRLVCCCVPVVCPVVLVNQLSLLVNLLPQPPDHRDHSVVLSVCPVPPPPSLLVSLLVSQVSLCRLCVVLVHHDPVNVVLNVCCVPPVVVSSSVSSVSSNVSSVSVVVVVD

Sequence (295 aa):
MVMVYLFQFSVSEWILLAAYVAIAVFAILKKRNVYTVIPFAVAALVRVVDAVRWPIFLANVGWDIVRVDVVEVCVVLLYPLAYICLLLLAMVQFTPLLQGLKEKVSGLWYIPAALSLGEGVRTFLNCLLSAHFHGLELILMLRALVTAIILFFIAAWVAFPNGFPRKEKRVSESTVVAQDGFCSMTKHVLLLLFTCGVWMYIWIFKATNFTNGAKGEGQRNPVASMLLCMFVPFYSIVWTYKTARRVDMMAAEKGIQSDLGTLCLILAIVFGILPPILLQDKINAIATAKTNEIQ